Protein AF-A0A917AQP2-F1 (afdb_monomer)

Radius of gyration: 22.18 Å; Cα contacts (8 Å, |Δi|>4): 264; chains: 1; bounding box: 50×48×52 Å

Secondary structure (DSSP, 8-state):
---SGGGGGGTTS------S----HHHHHHHHTT-SEEEE-TTSS-B-HHHHTT-TT--EEEEES--TTB-HHHHHHTT-EEEEE--SS---HHHHHHHHHHHHHHHTTHHHHHHHHHTT----------TTPEEEEES--HHHHHHHHHHHHTT-EEEEE-TTSTT-PEE--S----------------------

pLDDT: mean 83.15, std 21.06, range [24.91, 98.25]

Structure (mmCIF, N/CA/C/O backbone):
data_AF-A0A917AQP2-F1
#
_entry.id   AF-A0A917AQP2-F1
#
loop_
_atom_site.group_PDB
_atom_site.id
_atom_site.type_symbol
_atom_site.label_atom_id
_atom_site.label_alt_id
_atom_site.label_comp_id
_atom_site.label_asym_id
_atom_site.label_entity_id
_atom_site.label_seq_id
_atom_site.pdbx_PDB_ins_code
_atom_site.Cartn_x
_atom_site.Cartn_y
_atom_site.Cartn_z
_atom_site.occupancy
_atom_site.B_iso_or_equiv
_atom_site.auth_seq_id
_atom_site.auth_comp_id
_atom_site.auth_asym_id
_atom_site.auth_atom_id
_atom_site.pdbx_PDB_model_num
ATOM 1 N N . MET A 1 1 ? -6.366 21.708 2.983 1.00 51.50 1 MET A N 1
ATOM 2 C CA . MET A 1 1 ? -6.525 20.575 2.044 1.00 51.50 1 MET A CA 1
ATOM 3 C C . MET A 1 1 ? -7.909 19.969 2.254 1.00 51.50 1 MET A C 1
ATOM 5 O O . MET A 1 1 ? -8.100 19.248 3.215 1.00 51.50 1 MET A O 1
ATOM 9 N N . GLY A 1 2 ? -8.870 20.313 1.393 1.00 53.53 2 GLY A N 1
ATOM 10 C CA . GLY A 1 2 ? -10.245 19.778 1.375 1.00 53.53 2 GLY A CA 1
ATOM 11 C C . GLY A 1 2 ? -10.716 19.499 -0.059 1.00 53.53 2 GLY A C 1
ATOM 12 O O . GLY A 1 2 ? -11.893 19.606 -0.370 1.00 53.53 2 GLY A O 1
ATOM 13 N N . GLY A 1 3 ? -9.772 19.230 -0.968 1.00 69.56 3 GLY A N 1
ATOM 14 C CA . GLY A 1 3 ? -10.020 19.242 -2.413 1.00 69.56 3 GLY A CA 1
ATOM 15 C C . GLY A 1 3 ? -10.625 17.960 -2.988 1.00 69.56 3 GLY A C 1
ATOM 16 O O . GLY A 1 3 ? -10.987 17.942 -4.159 1.00 69.56 3 GLY A O 1
ATOM 17 N N . LEU A 1 4 ? -10.727 16.880 -2.205 1.00 79.00 4 LEU A N 1
ATOM 18 C CA . LEU A 1 4 ? -11.314 15.628 -2.682 1.00 79.00 4 LEU A CA 1
ATOM 19 C C . LEU A 1 4 ? -12.826 15.623 -2.420 1.00 79.00 4 LEU A C 1
ATOM 21 O O . LEU A 1 4 ? -13.222 15.748 -1.260 1.00 79.00 4 LEU A O 1
ATOM 25 N N . PRO A 1 5 ? -13.678 15.370 -3.434 1.00 87.94 5 PRO A N 1
ATOM 26 C CA . PRO A 1 5 ? -15.132 15.308 -3.252 1.00 87.94 5 PRO A CA 1
ATOM 27 C C . PRO A 1 5 ? -15.582 14.317 -2.170 1.00 87.94 5 PRO A C 1
ATOM 29 O O . PRO A 1 5 ? -16.604 14.513 -1.522 1.00 87.94 5 PRO A O 1
ATOM 32 N N . SER A 1 6 ? -14.807 13.254 -1.926 1.00 84.81 6 SER A N 1
ATOM 33 C CA . SER A 1 6 ? -15.102 12.272 -0.880 1.00 84.81 6 SER A CA 1
ATOM 34 C C . SER A 1 6 ? -14.952 12.814 0.541 1.00 84.81 6 SER A C 1
ATOM 36 O O . SER A 1 6 ? -15.564 12.252 1.445 1.00 84.81 6 SER A O 1
ATOM 38 N N . PHE A 1 7 ? -14.160 13.870 0.753 1.00 89.44 7 PHE A N 1
ATOM 39 C CA . PHE A 1 7 ? -13.967 14.468 2.077 1.00 89.44 7 PHE A CA 1
ATOM 40 C C . PHE A 1 7 ? -15.246 15.149 2.579 1.00 89.44 7 PHE A C 1
ATOM 42 O O . PHE A 1 7 ? -15.510 15.139 3.774 1.00 89.44 7 PHE A O 1
ATOM 49 N N . ALA A 1 8 ? -16.113 15.608 1.667 1.00 90.69 8 ALA A N 1
ATOM 50 C CA . ALA A 1 8 ? -17.432 16.142 2.011 1.00 90.69 8 ALA A CA 1
ATOM 51 C C . ALA A 1 8 ? -18.327 15.126 2.750 1.00 90.69 8 ALA A C 1
ATOM 53 O O . ALA A 1 8 ? -19.268 15.513 3.436 1.00 90.69 8 ALA A O 1
ATOM 54 N N . ARG A 1 9 ? -18.027 13.818 2.661 1.00 89.94 9 ARG A N 1
ATOM 55 C CA . ARG A 1 9 ? -18.720 12.774 3.438 1.00 89.94 9 ARG A CA 1
ATOM 56 C C . ARG A 1 9 ? -18.402 12.823 4.936 1.00 89.94 9 ARG A C 1
ATOM 58 O O . ARG A 1 9 ? -19.033 12.090 5.686 1.00 89.94 9 ARG A O 1
ATOM 65 N N . LEU A 1 10 ? -17.420 13.627 5.341 1.00 91.19 10 LEU A N 1
ATOM 66 C CA . LEU A 1 10 ? -17.013 13.831 6.731 1.00 91.19 10 LEU A CA 1
ATOM 67 C C . LEU A 1 10 ? -17.497 15.179 7.286 1.00 91.19 10 LEU A C 1
ATOM 69 O O . LEU A 1 10 ? -17.124 15.552 8.394 1.00 91.19 10 LEU A O 1
ATOM 73 N N . ASN A 1 11 ? -18.288 15.936 6.517 1.00 91.06 11 ASN A N 1
ATOM 74 C CA . ASN A 1 11 ? -18.832 17.209 6.974 1.00 91.06 11 ASN A CA 1
ATOM 75 C C . ASN A 1 11 ? -19.642 17.007 8.264 1.00 91.06 11 ASN A C 1
ATOM 77 O O . ASN A 1 11 ? -20.489 16.118 8.331 1.00 91.06 11 ASN A O 1
ATOM 81 N N . GLY A 1 12 ? -19.401 17.860 9.261 1.00 92.81 12 GLY A N 1
ATOM 82 C CA . GLY A 1 12 ? -20.005 17.735 10.591 1.00 92.81 12 GLY A CA 1
ATOM 83 C C . GLY A 1 12 ? -19.196 16.886 11.577 1.00 92.81 12 GLY A C 1
ATOM 84 O O . GLY A 1 12 ? -19.679 16.630 12.678 1.00 92.81 12 GLY A O 1
ATOM 85 N N . HIS A 1 13 ? -17.985 16.460 11.211 1.00 93.44 13 HIS A N 1
ATOM 86 C CA . HIS A 1 13 ? -17.029 15.815 12.115 1.00 93.44 13 HIS A CA 1
ATOM 87 C C . HIS A 1 13 ? -15.784 16.674 12.279 1.00 93.44 13 HIS A C 1
ATOM 89 O O . HIS A 1 13 ? -15.393 17.387 11.352 1.00 93.44 13 HIS A O 1
ATOM 95 N N . ASP A 1 14 ? -15.161 16.582 13.452 1.00 94.44 14 ASP A N 1
ATOM 96 C CA . ASP A 1 14 ? -13.824 17.120 13.657 1.00 94.44 14 ASP A CA 1
ATOM 97 C C . ASP A 1 14 ? -12.803 16.142 13.063 1.00 94.44 14 ASP A C 1
ATOM 99 O O . ASP A 1 14 ? -12.764 14.960 13.416 1.00 94.44 14 ASP A O 1
ATOM 103 N N . VAL A 1 15 ? -12.044 16.608 12.071 1.00 93.75 15 VAL A N 1
ATOM 104 C CA . VAL A 1 15 ? -11.154 15.757 11.280 1.00 93.75 15 VAL A CA 1
ATOM 105 C C . VAL A 1 15 ? -9.753 16.335 11.290 1.00 93.75 15 VAL A C 1
ATOM 107 O O . VAL A 1 15 ? -9.452 17.299 10.583 1.00 93.75 15 VAL A O 1
ATOM 110 N N . THR A 1 16 ? -8.872 15.650 12.012 1.00 93.12 16 THR A N 1
ATOM 111 C CA . THR A 1 16 ? -7.446 15.967 12.057 1.00 93.12 16 THR A CA 1
ATOM 112 C C . THR A 1 16 ? -6.659 15.017 11.163 1.00 93.12 16 THR A C 1
ATOM 114 O O . THR A 1 16 ? -6.719 13.796 11.303 1.00 93.12 16 THR A O 1
ATOM 117 N N . VAL A 1 17 ? -5.891 15.598 10.240 1.00 91.44 17 VAL A N 1
ATOM 118 C CA . VAL A 1 17 ? -5.039 14.878 9.291 1.00 91.44 17 VAL A CA 1
ATOM 119 C C . VAL A 1 17 ? -3.576 15.140 9.624 1.00 91.44 17 VAL A C 1
ATOM 121 O O . VAL A 1 17 ? -3.135 16.289 9.612 1.00 91.44 17 VAL A O 1
ATOM 124 N N . TRP A 1 18 ? -2.814 14.073 9.847 1.00 90.88 18 TRP A N 1
ATOM 125 C CA . TRP A 1 18 ? -1.390 14.151 10.152 1.00 90.88 18 TRP A CA 1
ATOM 126 C C . TRP A 1 18 ? -0.552 13.696 8.958 1.00 90.88 18 TRP A C 1
ATOM 128 O O . TRP A 1 18 ? -0.782 12.630 8.389 1.00 90.88 18 TRP A O 1
ATOM 138 N N . ASN A 1 19 ? 0.432 14.518 8.592 1.00 91.19 19 ASN A N 1
ATOM 139 C CA . ASN A 1 19 ? 1.302 14.294 7.432 1.00 91.19 19 ASN A CA 1
ATOM 140 C C . ASN A 1 19 ? 2.717 13.835 7.822 1.00 91.19 19 ASN A C 1
ATOM 142 O O . ASN A 1 19 ? 3.579 13.694 6.959 1.00 91.19 19 ASN A O 1
ATOM 146 N N . ASP A 1 20 ? 2.961 13.628 9.112 1.00 92.12 20 ASP A N 1
ATOM 147 C CA . ASP A 1 20 ? 4.180 13.052 9.664 1.00 92.12 20 ASP A CA 1
ATOM 148 C C . ASP A 1 20 ? 3.973 11.572 10.025 1.00 92.12 20 ASP A C 1
ATOM 150 O O . ASP A 1 20 ? 2.857 11.045 10.006 1.00 92.12 20 ASP A O 1
ATOM 154 N N . HIS A 1 21 ? 5.072 10.882 10.328 1.00 89.12 21 HIS A N 1
ATOM 155 C CA . HIS A 1 21 ? 5.048 9.492 10.765 1.00 89.12 21 HIS A CA 1
ATOM 156 C C . HIS A 1 21 ? 5.623 9.383 12.177 1.00 89.12 21 HIS A C 1
ATOM 158 O O . HIS A 1 21 ? 6.769 9.760 12.412 1.00 89.12 21 HIS A O 1
ATOM 164 N N . LEU A 1 22 ? 4.819 8.848 13.096 1.00 91.25 22 LEU A N 1
ATOM 165 C CA . LEU A 1 22 ? 5.232 8.483 14.445 1.00 91.25 22 LEU A CA 1
ATOM 166 C C . LEU A 1 22 ? 5.155 6.968 14.616 1.00 91.25 22 LEU A C 1
ATOM 168 O O . LEU A 1 22 ? 4.174 6.343 14.213 1.00 91.25 22 LEU A O 1
ATOM 172 N N . THR A 1 23 ? 6.182 6.404 15.243 1.00 89.56 23 THR A N 1
ATOM 173 C CA . THR A 1 23 ? 6.265 4.981 15.596 1.00 89.56 23 THR A CA 1
ATOM 174 C C . THR A 1 23 ? 6.192 4.742 17.101 1.00 89.56 23 THR A C 1
ATOM 176 O O . THR A 1 23 ? 5.829 3.645 17.519 1.00 89.56 23 THR A O 1
ATOM 179 N N . ASP A 1 24 ? 6.522 5.750 17.912 1.00 94.56 24 ASP A N 1
ATOM 180 C CA . ASP A 1 24 ? 6.450 5.658 19.367 1.00 94.56 24 ASP A CA 1
ATOM 181 C C . ASP A 1 24 ? 4.991 5.565 19.824 1.00 94.56 24 ASP A C 1
ATOM 183 O O . ASP A 1 24 ? 4.169 6.431 19.518 1.00 94.56 24 ASP A O 1
ATOM 187 N N . THR A 1 25 ? 4.668 4.491 20.544 1.00 94.56 25 THR A N 1
ATOM 188 C CA . THR A 1 25 ? 3.295 4.204 20.970 1.00 94.56 25 THR A CA 1
ATOM 189 C C . THR A 1 25 ? 2.779 5.234 21.968 1.00 94.56 25 THR A C 1
ATOM 191 O O . THR A 1 25 ? 1.626 5.629 21.861 1.00 94.56 25 THR A O 1
ATOM 194 N N . SER A 1 26 ? 3.611 5.726 22.885 1.00 95.06 26 SER A N 1
ATOM 195 C CA . SER A 1 26 ? 3.187 6.700 23.898 1.00 95.06 26 SER A CA 1
ATOM 196 C C . SER A 1 26 ? 2.822 8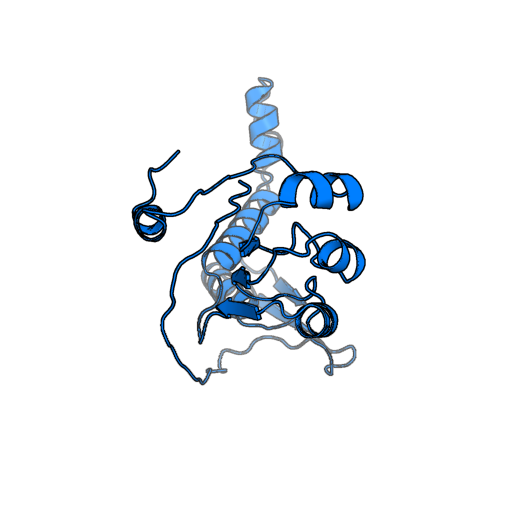.038 23.257 1.00 95.06 26 SER A C 1
ATOM 198 O O . SER A 1 26 ? 1.766 8.597 23.553 1.00 95.06 26 SER A O 1
ATOM 200 N N . LEU A 1 27 ? 3.651 8.517 22.322 1.00 95.56 27 LEU A N 1
ATOM 201 C CA . LEU A 1 27 ? 3.371 9.746 21.570 1.00 95.56 27 LEU A CA 1
ATOM 202 C C . LEU A 1 27 ? 2.151 9.598 20.651 1.00 95.56 27 LEU A C 1
ATOM 204 O O . LEU A 1 27 ? 1.387 10.547 20.475 1.00 95.56 27 LEU A O 1
ATOM 208 N N . LEU A 1 28 ? 1.959 8.416 20.054 1.00 94.75 28 LEU A N 1
ATOM 209 C CA . LEU A 1 28 ? 0.755 8.117 19.276 1.00 94.75 28 LEU A CA 1
ATOM 210 C C . LEU A 1 28 ? -0.496 8.143 20.154 1.00 94.75 28 LEU A C 1
ATOM 212 O O . LEU A 1 28 ? -1.494 8.732 19.748 1.00 94.75 28 LEU A O 1
ATOM 216 N N . THR A 1 29 ? -0.433 7.551 21.345 1.00 95.25 29 THR A N 1
ATOM 217 C CA . THR A 1 29 ? -1.534 7.545 22.309 1.00 95.25 29 THR A CA 1
ATOM 218 C C . THR A 1 29 ? -1.910 8.959 22.738 1.00 95.25 29 THR A C 1
ATOM 220 O O . THR A 1 29 ? -3.080 9.317 22.668 1.00 95.25 29 THR A O 1
ATOM 223 N N . GLU A 1 30 ? -0.932 9.789 23.109 1.00 95.56 30 GLU A N 1
ATOM 224 C CA . GLU A 1 30 ? -1.174 11.192 23.469 1.00 95.56 30 GLU A CA 1
ATOM 225 C C . GLU A 1 30 ? -1.840 11.953 22.317 1.00 95.56 30 GLU A C 1
ATOM 227 O O . GLU A 1 30 ? -2.853 12.627 22.497 1.00 95.56 30 GLU A O 1
ATOM 232 N N . ARG A 1 31 ? -1.313 11.789 21.100 1.00 95.00 31 ARG A N 1
ATOM 233 C CA . ARG A 1 31 ? -1.834 12.451 19.900 1.00 95.00 31 ARG A CA 1
ATOM 234 C C . ARG A 1 31 ? -3.263 12.030 19.552 1.00 95.00 31 ARG A C 1
ATOM 236 O O . ARG A 1 31 ? -3.998 12.811 18.950 1.00 95.00 31 ARG A O 1
ATOM 243 N N . LEU A 1 32 ? -3.624 10.786 19.846 1.00 95.56 32 LEU A N 1
ATOM 244 C CA . LEU A 1 32 ? -4.900 10.183 19.472 1.00 95.56 32 LEU A CA 1
ATOM 245 C C . LEU A 1 32 ? -5.887 10.101 20.646 1.00 95.56 32 LEU A C 1
ATOM 247 O O . LEU A 1 32 ? -6.960 9.535 20.466 1.00 95.56 32 LEU A O 1
ATOM 251 N N . ALA A 1 33 ? -5.565 10.666 21.813 1.00 93.94 33 ALA A N 1
ATOM 252 C CA . ALA A 1 33 ? -6.324 10.480 23.054 1.00 93.94 33 ALA A CA 1
ATOM 253 C C . ALA A 1 33 ? -7.825 10.817 22.930 1.00 93.94 33 ALA A C 1
ATOM 255 O O . ALA A 1 33 ? -8.675 10.107 23.473 1.00 93.94 33 ALA A O 1
ATOM 256 N N . ASP A 1 34 ? -8.156 11.858 22.163 1.00 93.88 34 ASP A N 1
ATOM 257 C CA . ASP A 1 34 ? -9.535 12.319 21.946 1.00 93.88 34 ASP A CA 1
ATOM 258 C C . ASP A 1 34 ? -10.205 11.680 20.713 1.00 93.88 34 ASP A C 1
ATOM 260 O O . ASP A 1 34 ? -11.347 11.997 20.371 1.00 93.88 34 ASP A O 1
ATOM 264 N N . ALA A 1 35 ? -9.510 10.794 19.995 1.00 96.12 35 ALA A N 1
ATOM 265 C CA . ALA A 1 35 ? -10.016 10.226 18.754 1.00 96.12 35 ALA A CA 1
ATOM 266 C C . ALA A 1 35 ? -11.075 9.146 19.016 1.00 96.12 35 ALA A C 1
ATOM 268 O O . ALA A 1 35 ? -10.782 8.072 19.531 1.00 96.12 35 ALA A O 1
ATOM 269 N N . GLU A 1 36 ? -12.301 9.385 18.548 1.00 97.75 36 GLU A N 1
ATOM 270 C CA . GLU A 1 36 ? -13.364 8.369 18.570 1.00 97.75 36 GLU A CA 1
ATOM 271 C C . GLU A 1 36 ? -13.303 7.400 17.382 1.00 97.75 36 GLU A C 1
ATOM 273 O O . GLU A 1 36 ? -13.820 6.282 17.439 1.00 97.75 36 GLU A O 1
ATOM 278 N N . ALA A 1 37 ? -12.673 7.814 16.283 1.00 97.12 37 ALA A N 1
ATOM 279 C CA . ALA A 1 37 ? -12.452 6.968 15.124 1.00 97.12 37 ALA A CA 1
ATOM 280 C C . ALA A 1 37 ? -11.070 7.212 14.518 1.00 97.12 37 ALA A C 1
ATOM 282 O O . ALA A 1 37 ? -10.583 8.341 14.452 1.00 97.12 37 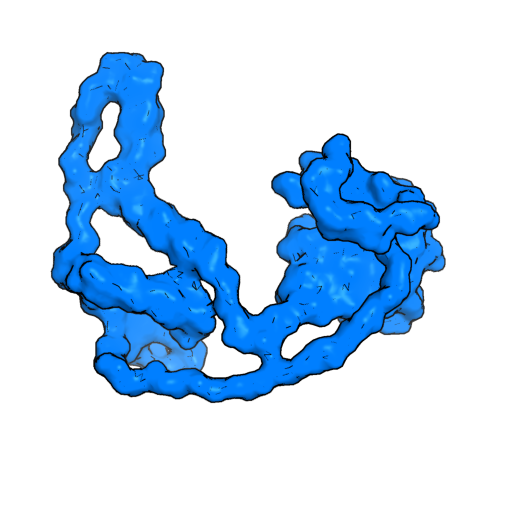ALA A O 1
ATOM 283 N N . LEU A 1 38 ? -10.465 6.137 14.023 1.00 95.38 38 LEU A N 1
ATOM 284 C CA . LEU A 1 38 ? -9.170 6.144 13.362 1.00 95.38 38 LEU A CA 1
ATOM 285 C C . LEU A 1 38 ? -9.316 5.570 11.954 1.00 95.38 38 LEU A C 1
ATOM 287 O O . LEU A 1 38 ? -9.927 4.522 11.748 1.00 95.38 38 LEU A O 1
ATOM 291 N N . VAL A 1 39 ? -8.742 6.234 10.956 1.00 93.88 39 VAL A N 1
ATOM 292 C CA . VAL A 1 39 ? -8.704 5.710 9.583 1.00 93.88 39 VAL A CA 1
ATOM 293 C C . VAL A 1 39 ? -7.279 5.408 9.215 1.00 93.88 39 VAL A C 1
ATOM 295 O O . VAL A 1 39 ? -6.454 6.306 9.139 1.00 93.88 39 VAL A O 1
ATOM 298 N N . LEU A 1 40 ? -7.011 4.144 8.940 1.00 92.31 40 LEU A N 1
ATOM 299 C CA . LEU A 1 40 ? -5.680 3.678 8.608 1.00 92.31 40 LEU A CA 1
ATOM 300 C C . LEU A 1 40 ? -5.494 3.640 7.082 1.00 92.31 40 LEU A C 1
ATOM 302 O O . LEU A 1 40 ? -6.421 3.365 6.308 1.00 92.31 40 LEU A O 1
ATOM 306 N N . PHE A 1 41 ? -4.274 3.953 6.641 1.00 86.25 41 PHE A N 1
ATOM 307 C CA . PHE A 1 41 ? -3.866 3.912 5.237 1.00 86.25 41 PHE A CA 1
ATOM 308 C C . PHE A 1 41 ? -2.682 2.966 5.063 1.00 86.25 41 PHE A C 1
ATOM 310 O O . PHE A 1 41 ? -1.568 3.241 5.508 1.00 86.25 41 PHE A O 1
ATOM 317 N N . GLY A 1 42 ? -2.918 1.860 4.355 1.00 86.19 42 GLY A N 1
ATOM 318 C CA . GLY A 1 42 ? -1.902 0.824 4.191 1.00 86.19 42 GLY A CA 1
ATOM 319 C C . GLY A 1 42 ? -1.578 0.188 5.537 1.00 86.19 42 GLY A C 1
ATOM 320 O O . GLY A 1 42 ? -2.492 -0.133 6.282 1.00 86.19 42 GLY A O 1
ATOM 321 N N . GLU A 1 43 ? -0.297 0.010 5.838 1.00 91.38 43 GLU A N 1
ATOM 322 C CA . GLU A 1 43 ? 0.172 -0.671 7.056 1.00 91.38 43 GLU A CA 1
ATOM 323 C C . GLU A 1 43 ? 1.109 0.228 7.878 1.00 91.38 43 GLU A C 1
ATOM 325 O O . GLU A 1 43 ? 1.981 -0.252 8.592 1.00 91.38 43 GLU A O 1
ATOM 330 N N . ARG A 1 44 ? 0.965 1.554 7.729 1.00 89.56 44 ARG A N 1
ATOM 331 C CA . ARG A 1 44 ? 1.902 2.548 8.280 1.00 89.56 44 ARG A CA 1
ATOM 332 C C . ARG A 1 44 ? 1.881 2.609 9.811 1.00 89.56 44 ARG A C 1
ATOM 334 O O . ARG A 1 44 ? 2.924 2.837 10.404 1.00 89.56 44 ARG A O 1
ATOM 341 N N . THR A 1 45 ? 0.725 2.410 10.440 1.00 92.44 45 THR A N 1
ATOM 342 C CA . THR A 1 45 ? 0.561 2.512 11.898 1.00 92.44 45 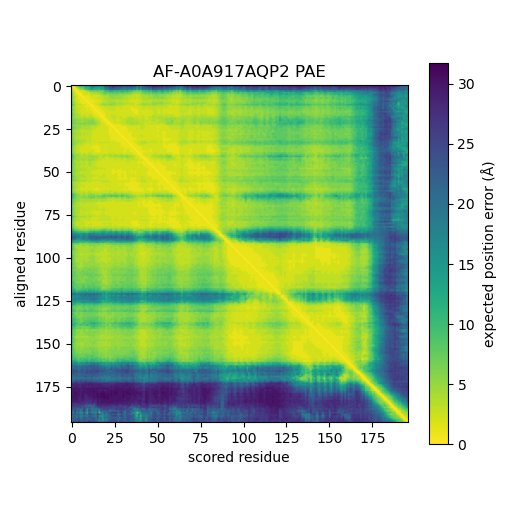THR A CA 1
ATOM 343 C C . THR A 1 45 ? -0.038 1.214 12.427 1.00 92.44 45 THR A C 1
ATOM 345 O O . THR A 1 45 ? -1.214 0.962 12.166 1.00 92.44 45 THR A O 1
ATOM 348 N N . PRO A 1 46 ? 0.741 0.382 13.139 1.00 94.62 46 PRO A N 1
ATOM 349 C CA . PRO A 1 46 ? 0.229 -0.825 13.777 1.00 94.62 46 PRO A CA 1
ATOM 350 C C . PRO A 1 46 ? -0.807 -0.487 14.854 1.00 94.62 46 PRO A C 1
ATOM 352 O O . PRO A 1 46 ? -0.536 0.328 15.733 1.00 94.62 46 PRO A O 1
ATOM 355 N N . ALA A 1 47 ? -1.972 -1.130 14.802 1.00 95.50 47 ALA A N 1
ATOM 356 C CA . ALA A 1 47 ? -2.992 -1.035 15.845 1.00 95.50 47 ALA A CA 1
ATOM 357 C C . ALA A 1 47 ? -2.858 -2.254 16.761 1.00 95.50 47 ALA A C 1
ATOM 359 O O . ALA A 1 47 ? -3.538 -3.262 16.581 1.00 95.50 47 ALA A O 1
ATOM 360 N N . THR A 1 48 ? -1.885 -2.177 17.665 1.00 97.25 48 THR A N 1
ATOM 361 C CA . THR A 1 48 ? -1.553 -3.228 18.634 1.00 97.25 48 THR A CA 1
ATOM 362 C C . THR A 1 48 ? -2.344 -3.055 19.927 1.00 97.25 48 THR A C 1
ATOM 364 O O . THR A 1 48 ? -2.839 -1.963 20.205 1.00 97.25 48 THR A O 1
ATOM 367 N N . GLU A 1 49 ? -2.380 -4.096 20.762 1.00 97.75 49 GLU A N 1
ATOM 368 C CA . GLU A 1 49 ? -2.917 -4.031 22.132 1.00 97.75 49 GLU A CA 1
ATOM 369 C C . GLU A 1 49 ? -2.400 -2.814 22.916 1.00 97.75 49 GLU A C 1
ATOM 371 O O . GLU A 1 49 ? -3.178 -2.072 23.505 1.00 97.75 49 GLU A O 1
ATOM 376 N N . ALA A 1 50 ? -1.089 -2.550 22.862 1.00 96.62 50 ALA A N 1
ATOM 377 C CA . ALA A 1 50 ? -0.478 -1.438 23.589 1.00 96.62 50 ALA A CA 1
ATOM 378 C C . ALA A 1 50 ? -1.002 -0.061 23.143 1.00 96.62 50 ALA A C 1
ATOM 380 O O . ALA A 1 50 ? -1.123 0.841 23.970 1.00 96.62 50 ALA A O 1
ATOM 381 N N . LEU A 1 51 ? -1.309 0.106 21.852 1.00 96.31 51 LEU A N 1
ATOM 382 C CA . LEU A 1 51 ? -1.913 1.340 21.353 1.00 96.31 51 LEU A CA 1
ATOM 383 C C . LEU A 1 51 ? -3.387 1.422 21.760 1.00 96.31 51 LEU A C 1
ATOM 385 O O . LEU A 1 51 ? -3.827 2.457 22.247 1.00 96.31 51 LEU A O 1
ATOM 389 N N . LEU A 1 52 ? -4.140 0.335 21.578 1.00 97.44 52 LEU A N 1
ATOM 390 C CA . LEU A 1 52 ? -5.580 0.292 21.844 1.00 97.44 52 LEU A CA 1
ATOM 391 C C . LEU A 1 52 ? -5.898 0.543 23.323 1.00 97.44 52 LEU A C 1
ATOM 393 O O . LEU A 1 52 ? -6.767 1.356 23.621 1.00 97.44 52 LEU A O 1
ATOM 397 N N . ALA A 1 53 ? -5.116 -0.034 24.239 1.00 96.88 53 ALA A N 1
ATOM 398 C CA . ALA A 1 53 ? -5.249 0.201 25.677 1.00 96.88 53 ALA A CA 1
ATOM 399 C C . ALA A 1 53 ? -5.028 1.670 26.087 1.00 96.88 53 ALA A C 1
ATOM 401 O O . ALA A 1 53 ? -5.513 2.105 27.131 1.00 96.88 53 ALA A O 1
ATOM 402 N N . GLY A 1 54 ? -4.298 2.441 25.276 1.00 95.81 54 GLY A N 1
ATOM 403 C CA . GLY A 1 54 ? -4.076 3.868 25.490 1.00 95.81 54 GLY A CA 1
ATOM 404 C C . GLY A 1 54 ? -5.213 4.767 24.994 1.00 95.81 54 GLY A C 1
ATOM 405 O O . GLY A 1 54 ? -5.211 5.959 25.293 1.00 95.81 54 GLY A O 1
ATOM 406 N N . LEU A 1 55 ? -6.177 4.227 24.243 1.00 97.12 55 LEU A N 1
ATOM 407 C CA . LEU A 1 55 ? -7.183 4.998 23.511 1.00 97.12 55 LEU A CA 1
ATOM 408 C C . LEU A 1 55 ? -8.608 4.675 23.986 1.0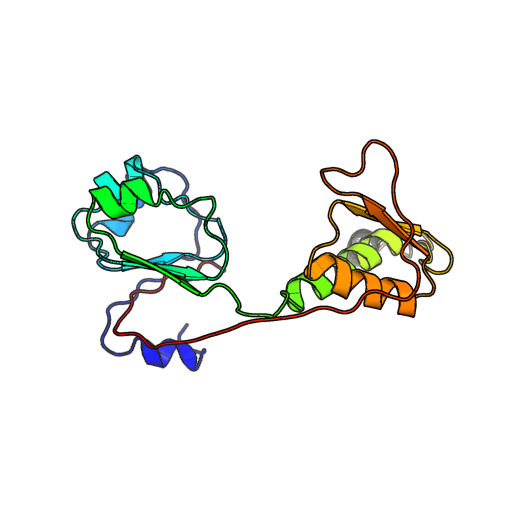0 97.12 55 LEU A C 1
ATOM 410 O O . LEU A 1 55 ? -9.400 4.120 23.225 1.00 97.12 55 LEU A O 1
ATOM 414 N N . PRO A 1 56 ? -8.984 5.064 25.219 1.00 95.62 56 PRO A N 1
ATOM 415 C CA . PRO A 1 56 ? -10.262 4.673 25.824 1.00 95.62 56 PRO A CA 1
ATOM 416 C C . PRO A 1 56 ? -11.495 5.254 25.114 1.00 95.62 56 PRO A C 1
ATOM 418 O O . PRO A 1 56 ? -12.604 4.767 25.309 1.00 95.62 56 PRO A O 1
ATOM 421 N N . ASN A 1 57 ? -11.320 6.305 24.308 1.00 96.44 57 ASN A N 1
ATOM 422 C CA . ASN A 1 57 ? -12.405 6.945 23.563 1.00 96.44 57 ASN A CA 1
ATOM 423 C C . ASN A 1 57 ? -12.615 6.341 22.168 1.00 96.44 57 ASN A C 1
ATOM 425 O O . ASN A 1 57 ? -13.614 6.659 21.516 1.00 96.44 57 ASN A O 1
ATOM 429 N N . LEU A 1 58 ? -11.685 5.505 21.694 1.00 98.19 58 LEU A N 1
ATOM 430 C CA . LEU A 1 58 ? -11.711 4.961 20.344 1.00 98.19 58 LEU A CA 1
ATOM 431 C C . LEU A 1 58 ? -12.838 3.934 20.210 1.00 98.19 58 LEU A C 1
ATOM 433 O O . LEU A 1 58 ? -12.940 3.000 20.990 1.00 98.19 58 LEU A O 1
ATOM 437 N N . LYS A 1 59 ? -13.678 4.094 19.186 1.00 97.94 59 LYS A N 1
ATOM 438 C CA . LYS A 1 59 ? -14.842 3.228 18.920 1.00 97.94 59 LYS A CA 1
ATOM 439 C C . LYS A 1 59 ? -14.751 2.521 17.573 1.00 97.94 59 LYS A C 1
ATOM 441 O O . LYS A 1 59 ? -15.425 1.520 17.343 1.00 97.94 59 LYS A O 1
ATOM 446 N N . LEU A 1 60 ? -13.967 3.063 16.641 1.00 97.50 60 LEU A N 1
ATOM 447 C CA . LEU A 1 60 ? -13.944 2.613 15.252 1.00 97.50 60 LEU A CA 1
ATOM 448 C C . LEU A 1 60 ? -12.550 2.730 14.641 1.00 97.50 60 LEU A C 1
ATOM 450 O O . LEU A 1 60 ? -11.964 3.808 14.610 1.00 97.50 60 LEU A O 1
ATOM 454 N N . ILE A 1 61 ? -12.084 1.653 14.014 1.00 97.12 61 ILE A N 1
ATOM 455 C CA . ILE A 1 61 ? -10.968 1.680 13.068 1.00 97.12 61 ILE A CA 1
ATOM 456 C C . ILE A 1 61 ? -11.510 1.393 11.669 1.00 97.12 61 ILE A C 1
ATOM 458 O O . ILE A 1 61 ? -12.085 0.341 11.404 1.00 97.12 61 ILE A O 1
ATOM 462 N N . SER A 1 62 ? -11.313 2.317 10.732 1.00 95.12 62 SER A N 1
ATOM 463 C CA . SER A 1 62 ? -11.660 2.135 9.321 1.00 95.12 62 SER A CA 1
ATOM 464 C C . SER A 1 62 ? -10.400 1.911 8.498 1.00 95.12 62 SER A C 1
ATOM 466 O O . SER A 1 62 ? -9.676 2.856 8.190 1.00 95.12 62 SER A O 1
ATOM 468 N N . GLN A 1 63 ? -10.196 0.680 8.046 1.00 92.12 63 GLN A N 1
ATOM 469 C CA . GLN A 1 63 ? -9.071 0.307 7.201 1.00 92.12 63 GLN A CA 1
ATOM 470 C C . GLN A 1 63 ? -9.457 0.218 5.722 1.00 92.12 63 GLN A C 1
ATOM 472 O O . GLN A 1 63 ? -10.526 -0.272 5.331 1.00 92.12 63 GLN A O 1
ATOM 477 N N . ARG A 1 64 ? -8.528 0.629 4.855 1.00 84.56 64 ARG A N 1
ATOM 478 C CA . ARG A 1 64 ? -8.593 0.323 3.423 1.00 84.56 64 ARG A CA 1
ATOM 479 C C . ARG A 1 64 ? -7.728 -0.900 3.109 1.00 84.56 64 ARG A C 1
ATOM 481 O O . ARG A 1 64 ? -6.511 -0.830 3.214 1.00 84.56 64 ARG A O 1
ATOM 488 N N . SER A 1 65 ? -8.335 -1.963 2.574 1.00 83.38 65 SER A N 1
ATOM 489 C CA . SER A 1 65 ? -7.669 -3.225 2.189 1.00 83.38 65 SER A CA 1
ATOM 490 C C . SER A 1 65 ? -7.226 -4.117 3.368 1.00 83.38 65 SER A C 1
ATOM 492 O O . SER A 1 65 ? -7.904 -4.151 4.388 1.00 83.38 65 SER A O 1
ATOM 494 N N . GLY A 1 66 ? -6.174 -4.923 3.197 1.00 86.12 66 GLY A N 1
ATOM 495 C CA . GLY A 1 66 ? -5.695 -5.858 4.220 1.00 86.12 66 GLY A CA 1
ATOM 496 C C . GLY A 1 66 ? -5.224 -5.154 5.496 1.00 86.12 66 GLY A C 1
ATOM 497 O O . GLY A 1 66 ? -4.869 -3.976 5.469 1.00 86.12 66 GLY A O 1
ATOM 498 N N . TYR A 1 67 ? -5.250 -5.884 6.608 1.00 92.88 67 TYR A N 1
ATOM 499 C CA . TYR A 1 67 ? -4.946 -5.381 7.951 1.00 92.88 67 TYR A CA 1
ATOM 500 C C . TYR A 1 67 ? -4.054 -6.338 8.766 1.00 92.88 67 TYR A C 1
ATOM 502 O O . TYR A 1 67 ? -4.371 -6.628 9.912 1.00 92.88 67 TYR A O 1
ATOM 510 N N . PRO A 1 68 ? -2.926 -6.847 8.233 1.00 93.81 68 PRO A N 1
ATOM 511 C CA . PRO A 1 68 ? -2.054 -7.737 9.013 1.00 93.81 68 PRO A CA 1
ATOM 512 C C . PRO A 1 68 ? -1.397 -7.047 10.225 1.00 93.81 68 PRO A C 1
ATOM 514 O O . PRO A 1 68 ? -0.865 -7.721 11.094 1.00 93.81 68 PRO A O 1
ATOM 517 N N . HIS A 1 69 ? -1.424 -5.712 10.271 1.00 94.19 69 HIS A N 1
ATOM 518 C CA . HIS A 1 69 ? -0.864 -4.869 11.330 1.00 94.19 69 HIS A CA 1
ATOM 519 C C . HIS A 1 69 ? -1.897 -4.454 12.393 1.00 94.19 69 HIS A C 1
ATOM 521 O O . HIS A 1 69 ? -1.570 -3.650 13.266 1.00 94.19 69 HIS A O 1
ATOM 527 N N . VAL A 1 70 ? -3.145 -4.924 12.287 1.00 96.44 70 VAL A N 1
ATOM 528 C CA . VAL A 1 70 ? -4.213 -4.632 13.250 1.00 96.44 70 VAL A CA 1
ATOM 529 C C . VAL A 1 70 ? -4.491 -5.888 14.059 1.00 96.44 70 VAL A C 1
ATOM 531 O O . VAL A 1 70 ? -4.821 -6.929 13.488 1.00 96.44 70 VAL A O 1
ATOM 534 N N . ASP A 1 71 ? -4.377 -5.776 15.377 1.00 97.19 71 ASP A N 1
ATOM 535 C CA . ASP A 1 71 ? -4.749 -6.831 16.310 1.00 97.19 71 ASP A CA 1
ATOM 536 C C . ASP A 1 71 ? -6.276 -6.838 16.487 1.00 97.19 71 ASP A C 1
ATOM 538 O O . ASP A 1 71 ? -6.861 -5.973 17.139 1.00 97.19 71 ASP A O 1
ATOM 542 N N . VAL A 1 72 ? -6.939 -7.785 15.821 1.00 97.06 72 VAL A N 1
ATOM 543 C CA . VAL A 1 72 ? -8.407 -7.886 15.799 1.00 97.06 72 VAL A CA 1
ATOM 544 C C . VAL A 1 72 ? -8.962 -8.326 17.154 1.00 97.06 72 VAL A C 1
ATOM 546 O O . VAL A 1 72 ? -10.051 -7.891 17.540 1.00 97.06 72 VAL A O 1
ATOM 549 N N . ASP A 1 73 ? -8.219 -9.161 17.878 1.00 98.00 73 ASP A N 1
ATOM 550 C CA . ASP A 1 73 ? -8.641 -9.659 19.185 1.00 98.00 73 ASP A CA 1
ATOM 551 C C . ASP A 1 73 ? -8.543 -8.533 20.216 1.00 98.00 73 ASP A C 1
ATOM 553 O O . ASP A 1 73 ? -9.498 -8.307 20.959 1.00 98.00 73 ASP A O 1
ATOM 557 N N . ALA A 1 74 ? -7.467 -7.740 20.174 1.00 97.88 74 ALA A N 1
ATOM 558 C CA . ALA A 1 74 ? -7.351 -6.516 20.963 1.00 97.88 74 ALA A CA 1
ATOM 559 C C . ALA A 1 74 ? -8.455 -5.501 20.625 1.00 97.88 74 ALA A C 1
ATOM 561 O O . ALA A 1 74 ? -9.090 -4.960 21.526 1.00 97.88 74 ALA A O 1
ATOM 562 N N . CYS A 1 75 ? -8.762 -5.282 19.337 1.00 98.00 75 CYS A N 1
ATOM 563 C CA . CYS A 1 75 ? -9.885 -4.413 18.957 1.00 98.00 75 CYS A CA 1
ATOM 564 C C . CYS A 1 75 ? -11.191 -4.881 19.614 1.00 98.00 75 CYS A C 1
ATOM 566 O O . CYS A 1 75 ? -11.937 -4.069 20.150 1.00 98.00 75 CYS A O 1
ATOM 568 N N . THR A 1 76 ? -11.441 -6.193 19.617 1.00 97.88 76 THR A N 1
ATOM 569 C CA . THR A 1 76 ? -12.628 -6.782 20.253 1.00 97.88 76 THR A CA 1
ATOM 570 C C . THR A 1 76 ? -12.597 -6.614 21.774 1.00 97.88 76 THR A C 1
ATOM 572 O O . THR A 1 76 ? -13.624 -6.301 22.366 1.00 97.88 76 THR A O 1
ATOM 575 N N . GLY A 1 77 ? -11.434 -6.788 22.408 1.00 97.94 77 GLY A N 1
ATOM 576 C CA . GLY A 1 77 ? -11.260 -6.630 23.855 1.00 97.94 77 GLY A CA 1
ATOM 577 C C . GLY A 1 77 ? -11.467 -5.200 24.362 1.00 97.94 77 GLY A C 1
ATOM 578 O O . GLY A 1 77 ? -11.886 -5.024 25.502 1.00 97.94 77 GLY A O 1
ATOM 579 N N . HIS A 1 78 ? -11.223 -4.200 23.511 1.00 97.88 78 HIS A N 1
ATOM 580 C CA . HIS A 1 78 ? -11.401 -2.772 23.814 1.00 97.88 78 HIS A CA 1
ATOM 581 C C . HIS A 1 78 ? -12.691 -2.174 23.219 1.00 97.88 78 HIS A C 1
ATOM 583 O O . HIS A 1 78 ? -12.812 -0.957 23.127 1.00 97.88 78 HIS A O 1
ATOM 589 N N . ASP A 1 79 ? -13.650 -3.004 22.784 1.00 97.50 79 ASP A N 1
ATOM 590 C CA . ASP A 1 79 ? -14.920 -2.576 22.163 1.00 97.50 79 ASP A CA 1
ATOM 591 C C . ASP A 1 79 ? -14.753 -1.662 20.922 1.00 97.50 79 ASP A C 1
ATOM 593 O O . ASP A 1 79 ? -15.613 -0.840 20.584 1.00 97.50 79 ASP A O 1
ATOM 597 N N . VAL A 1 80 ? -13.655 -1.840 20.181 1.00 98.25 80 VAL A N 1
ATOM 598 C CA . VAL A 1 80 ? -13.331 -1.086 18.965 1.00 98.25 80 VAL A CA 1
ATOM 599 C C . VAL A 1 80 ? -13.781 -1.851 17.722 1.00 98.25 80 VAL A C 1
ATOM 601 O O . VAL A 1 80 ? -13.260 -2.915 17.380 1.00 98.25 80 VAL A O 1
ATOM 604 N N . LEU A 1 81 ? -14.709 -1.276 16.955 1.00 97.88 81 LEU A N 1
ATOM 605 C CA . LEU A 1 81 ? -15.158 -1.865 15.695 1.00 97.88 81 LEU A CA 1
ATOM 606 C C . LEU A 1 81 ? -14.084 -1.719 14.606 1.00 97.88 81 LEU A C 1
ATOM 608 O O . LEU A 1 81 ? -13.768 -0.608 14.183 1.00 97.88 81 LEU A O 1
ATOM 612 N N . LEU A 1 82 ? -13.589 -2.829 14.053 1.00 96.50 82 LEU A N 1
ATOM 613 C CA . LEU A 1 82 ? -12.744 -2.813 12.855 1.00 96.50 82 LEU A CA 1
ATOM 614 C C . LEU A 1 82 ? -13.588 -2.948 11.579 1.00 96.50 82 LEU A C 1
ATOM 616 O O . LEU A 1 82 ? -14.130 -4.007 11.265 1.00 96.50 82 LEU A O 1
ATOM 620 N N . CYS A 1 83 ? -13.641 -1.885 10.781 1.00 94.31 83 CYS A N 1
ATOM 621 C CA . CYS A 1 83 ? -14.262 -1.870 9.460 1.00 94.31 83 CYS A CA 1
ATOM 622 C C . CYS A 1 83 ? -13.195 -1.879 8.362 1.00 94.31 83 CYS A C 1
ATOM 624 O O . CYS A 1 83 ? -12.570 -0.852 8.098 1.00 94.31 83 CYS A O 1
ATOM 626 N N . SER A 1 84 ? -13.040 -2.992 7.643 1.00 90.50 84 SER A N 1
ATOM 627 C CA . SER A 1 84 ? -12.180 -3.038 6.456 1.00 90.50 84 SER A CA 1
ATOM 628 C C . SER A 1 84 ? -12.979 -3.136 5.158 1.00 90.50 84 SER A C 1
ATOM 630 O O . SER A 1 84 ? -13.786 -4.045 4.962 1.00 90.50 84 SER A O 1
ATOM 632 N N . ASN A 1 85 ? -12.704 -2.229 4.215 1.00 82.94 85 ASN A N 1
ATOM 633 C CA . ASN A 1 85 ? -13.159 -2.385 2.834 1.00 82.94 85 ASN A CA 1
ATOM 634 C C . ASN A 1 85 ? -12.116 -3.167 2.020 1.00 82.94 85 ASN A C 1
ATOM 636 O O . ASN A 1 85 ? -11.216 -2.593 1.386 1.00 82.94 85 ASN A O 1
ATOM 640 N N . MET A 1 86 ? -12.246 -4.491 2.032 1.00 73.00 86 MET A N 1
ATOM 641 C CA . MET A 1 86 ? -11.489 -5.374 1.151 1.00 73.00 86 MET A CA 1
ATOM 642 C C . MET A 1 86 ? -12.084 -5.296 -0.260 1.00 73.00 86 MET A C 1
ATOM 644 O O . MET A 1 86 ? -13.277 -5.507 -0.450 1.00 73.00 86 MET A O 1
ATOM 648 N N . HIS A 1 87 ? -11.266 -4.988 -1.274 1.00 65.25 87 HIS A N 1
ATOM 649 C CA . HIS A 1 87 ? -11.752 -4.862 -2.653 1.00 65.25 87 HIS A CA 1
ATOM 650 C C . HIS A 1 87 ? -12.355 -6.196 -3.121 1.00 65.25 87 HIS A C 1
ATOM 652 O O . HIS A 1 87 ? -11.630 -7.138 -3.453 1.00 65.25 87 HIS A O 1
ATOM 658 N N . ALA A 1 88 ? -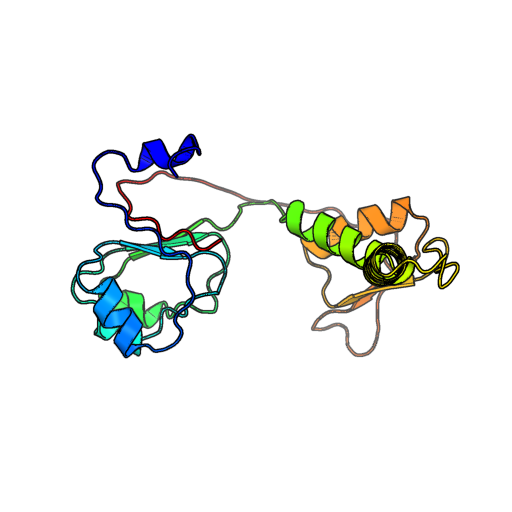13.686 -6.266 -3.173 1.00 56.91 88 ALA A N 1
ATOM 659 C CA . ALA A 1 88 ? -14.423 -7.427 -3.648 1.00 56.91 88 ALA A CA 1
ATOM 660 C C . ALA A 1 88 ? -14.269 -7.555 -5.174 1.00 56.91 88 ALA A C 1
ATOM 662 O O . ALA A 1 88 ? -15.099 -7.083 -5.944 1.00 56.91 88 ALA A O 1
ATOM 663 N N . GLY A 1 89 ? -13.174 -8.174 -5.620 1.00 58.34 89 GLY A N 1
ATOM 664 C CA . GLY A 1 89 ? -13.016 -8.668 -6.994 1.00 58.34 89 GLY A CA 1
ATOM 665 C C . GLY A 1 89 ? -11.946 -7.993 -7.859 1.00 58.34 89 GLY A C 1
ATOM 666 O O . GLY A 1 89 ? -11.575 -8.568 -8.879 1.00 58.34 89 GLY A O 1
ATOM 667 N N . GLY A 1 90 ? -11.396 -6.842 -7.458 1.00 64.38 90 GLY A N 1
ATOM 668 C CA . GLY A 1 90 ? -10.345 -6.131 -8.205 1.00 64.38 90 GLY A CA 1
ATOM 669 C C . GLY A 1 90 ? -8.921 -6.403 -7.702 1.00 64.38 90 GLY A C 1
ATOM 670 O O . GLY A 1 90 ? -8.715 -6.791 -6.552 1.00 64.38 90 GLY A O 1
ATOM 671 N N . HIS A 1 91 ? -7.918 -6.184 -8.555 1.00 69.44 91 HIS A N 1
ATOM 672 C CA . HIS A 1 91 ? -6.540 -5.938 -8.112 1.00 69.44 91 HIS A CA 1
ATOM 673 C C . HIS A 1 91 ? -6.277 -4.434 -8.078 1.00 69.44 91 HIS A C 1
ATOM 675 O O . HIS A 1 91 ? -6.968 -3.667 -8.746 1.00 69.44 91 HIS A O 1
ATOM 681 N N . SER A 1 92 ? -5.264 -4.008 -7.324 1.00 82.94 92 SER A N 1
ATOM 682 C CA . SER A 1 92 ? -4.777 -2.634 -7.430 1.00 82.94 92 SER A CA 1
ATOM 683 C C . SER A 1 92 ? -4.093 -2.458 -8.787 1.00 82.94 92 SER A C 1
ATOM 685 O O . SER A 1 92 ? -2.955 -2.895 -8.968 1.00 82.94 92 SER A O 1
ATOM 687 N N . VAL A 1 93 ? -4.807 -1.861 -9.748 1.00 88.62 93 VAL A N 1
ATOM 688 C CA . VAL A 1 93 ? -4.258 -1.489 -11.065 1.00 88.62 93 VAL A CA 1
ATOM 689 C C . VAL A 1 93 ? -3.055 -0.571 -10.872 1.00 88.62 93 VAL A C 1
ATOM 691 O O . VAL A 1 93 ? -1.997 -0.842 -11.424 1.00 88.62 93 VAL A O 1
ATOM 694 N N . ALA A 1 94 ? -3.168 0.405 -9.966 1.00 90.00 94 ALA A N 1
ATOM 695 C CA . ALA A 1 94 ? -2.072 1.296 -9.599 1.00 90.00 94 ALA A CA 1
ATOM 696 C C . ALA A 1 94 ? -0.819 0.534 -9.129 1.00 90.00 94 ALA A C 1
ATOM 698 O O . ALA A 1 94 ? 0.287 0.863 -9.541 1.00 90.00 94 ALA A O 1
ATOM 699 N N . ALA A 1 95 ? -0.963 -0.522 -8.315 1.00 91.25 95 ALA A N 1
ATOM 700 C CA . ALA A 1 95 ? 0.186 -1.326 -7.885 1.00 91.25 95 ALA A CA 1
ATOM 701 C C . ALA A 1 95 ? 0.804 -2.133 -9.039 1.00 91.25 95 ALA A C 1
ATOM 703 O O . ALA A 1 95 ? 2.026 -2.265 -9.116 1.00 91.25 95 ALA A O 1
ATOM 704 N N . ALA A 1 96 ? -0.024 -2.667 -9.942 1.00 93.69 96 ALA A N 1
ATOM 705 C CA . ALA A 1 96 ? 0.459 -3.369 -11.128 1.00 93.69 96 ALA A CA 1
ATOM 706 C C . ALA A 1 96 ? 1.212 -2.418 -12.074 1.00 93.69 96 ALA A C 1
ATOM 708 O O . ALA A 1 96 ? 2.314 -2.741 -12.515 1.00 93.69 96 ALA A O 1
ATOM 709 N N . GLU A 1 97 ? 0.650 -1.242 -12.357 1.00 95.44 97 GLU A N 1
ATOM 710 C CA . GLU A 1 97 ? 1.285 -0.208 -13.184 1.00 95.44 97 GLU A CA 1
ATOM 711 C C . GLU A 1 97 ? 2.568 0.317 -12.542 1.00 95.44 97 GLU A C 1
ATOM 713 O O . GLU A 1 97 ? 3.587 0.408 -13.220 1.00 95.44 97 GLU A O 1
ATOM 718 N N . MET A 1 98 ? 2.567 0.565 -11.228 1.00 97.44 98 MET A N 1
ATOM 719 C CA . MET A 1 98 ? 3.769 0.969 -10.494 1.00 97.44 98 MET A CA 1
ATOM 720 C C . MET A 1 98 ? 4.865 -0.099 -10.579 1.00 97.44 98 MET A C 1
ATOM 7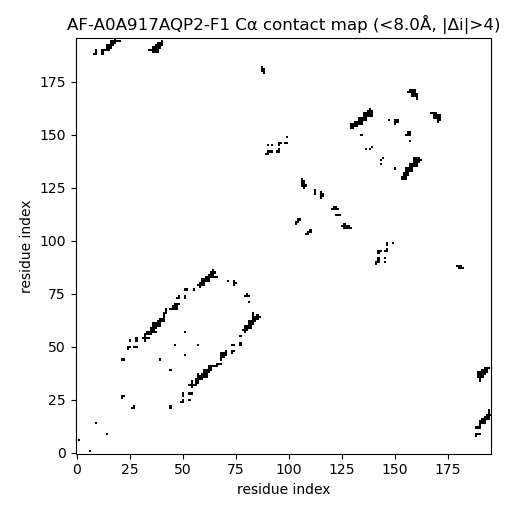22 O O . MET A 1 98 ? 6.023 0.221 -10.827 1.00 97.44 98 MET A O 1
ATOM 726 N N . THR A 1 99 ? 4.506 -1.381 -10.450 1.00 96.69 99 THR A N 1
ATOM 727 C CA . THR A 1 99 ? 5.458 -2.494 -10.623 1.00 96.69 99 THR A CA 1
ATOM 728 C C . THR A 1 99 ? 6.088 -2.463 -12.017 1.00 96.69 99 THR A C 1
ATOM 730 O O . THR A 1 99 ? 7.298 -2.635 -12.160 1.00 96.69 99 THR A O 1
ATOM 733 N N . TRP A 1 100 ? 5.280 -2.216 -13.051 1.00 97.06 100 TRP A N 1
ATOM 734 C CA . TRP A 1 100 ? 5.760 -2.135 -14.430 1.00 97.06 100 TRP A CA 1
ATOM 735 C C . TRP A 1 100 ? 6.639 -0.906 -14.679 1.00 97.06 100 TRP A C 1
ATOM 737 O O . TRP A 1 100 ? 7.689 -1.011 -15.315 1.00 97.06 100 TRP A O 1
ATOM 747 N N . ALA A 1 101 ? 6.243 0.247 -14.138 1.00 97.75 101 ALA A N 1
ATOM 748 C CA . ALA A 1 101 ? 7.009 1.483 -14.210 1.00 97.75 101 ALA A CA 1
ATOM 749 C C . ALA A 1 101 ? 8.387 1.318 -13.558 1.00 97.75 101 ALA A C 1
ATOM 751 O O . ALA A 1 101 ? 9.393 1.682 -14.165 1.00 97.75 101 ALA A O 1
ATOM 752 N N . LEU A 1 102 ? 8.452 0.699 -12.374 1.00 97.88 102 LEU A N 1
ATOM 753 C CA . LEU A 1 102 ? 9.711 0.400 -11.689 1.00 97.88 102 LEU A CA 1
ATOM 754 C C . LEU A 1 102 ? 10.580 -0.576 -12.489 1.00 97.88 102 LEU A C 1
ATOM 756 O O . LEU A 1 102 ? 11.773 -0.332 -12.653 1.00 97.88 102 LEU A O 1
ATOM 760 N N . LEU A 1 103 ? 9.992 -1.637 -13.053 1.00 96.88 103 LEU A N 1
ATOM 761 C CA . LEU A 1 103 ? 10.720 -2.577 -13.910 1.00 96.88 103 LEU A CA 1
ATOM 762 C C . LEU A 1 103 ? 11.374 -1.860 -15.103 1.00 96.88 103 LEU A C 1
ATOM 764 O O . LEU A 1 103 ? 12.564 -2.053 -15.365 1.00 96.88 103 LEU A O 1
ATOM 768 N N . LEU A 1 104 ? 10.616 -1.015 -15.806 1.00 96.25 104 LEU A N 1
ATOM 769 C CA . LEU A 1 104 ? 11.126 -0.215 -16.922 1.00 96.25 104 LEU A CA 1
ATOM 770 C C . LEU A 1 104 ? 12.188 0.788 -16.463 1.00 96.25 104 LEU A C 1
ATOM 772 O O . LEU A 1 104 ? 13.218 0.921 -17.126 1.00 96.25 104 LEU A O 1
ATOM 776 N N . ALA A 1 105 ? 11.967 1.452 -15.327 1.00 96.62 105 ALA A N 1
ATOM 777 C CA . ALA A 1 105 ? 12.914 2.399 -14.752 1.00 96.62 105 ALA A CA 1
ATOM 778 C C . ALA A 1 105 ? 14.259 1.738 -14.437 1.00 96.62 105 ALA A C 1
ATOM 780 O O . ALA A 1 105 ? 15.296 2.311 -14.764 1.00 96.62 105 ALA A O 1
ATOM 781 N N . CYS A 1 106 ? 14.254 0.522 -13.887 1.00 95.38 106 CYS A N 1
ATOM 782 C CA . CYS A 1 106 ? 15.470 -0.246 -13.631 1.00 95.38 106 CYS A CA 1
ATOM 783 C C . CYS A 1 106 ? 16.159 -0.665 -14.933 1.00 95.38 106 CYS A C 1
ATOM 785 O O . CYS A 1 106 ? 17.342 -0.397 -15.128 1.00 95.38 106 CYS A O 1
ATOM 787 N N . VAL A 1 107 ? 15.419 -1.290 -15.850 1.00 95.44 107 VAL A N 1
ATOM 788 C CA . VAL A 1 107 ? 15.975 -1.847 -17.094 1.00 95.44 107 VAL A CA 1
ATOM 789 C C . VAL A 1 107 ? 16.527 -0.761 -18.022 1.00 95.44 107 VAL A C 1
ATOM 791 O O . VAL A 1 107 ? 17.497 -0.998 -18.741 1.00 95.44 107 VAL A O 1
ATOM 794 N N . ARG A 1 108 ? 15.957 0.446 -17.980 1.00 94.50 108 ARG A N 1
ATOM 795 C CA . ARG A 1 108 ? 16.417 1.614 -18.746 1.00 94.50 108 ARG A CA 1
ATOM 796 C C . ARG A 1 108 ? 17.255 2.598 -17.927 1.00 94.50 108 ARG A C 1
ATOM 798 O O . ARG A 1 108 ? 17.632 3.632 -18.467 1.00 94.50 108 ARG A O 1
ATOM 805 N N . GLN A 1 109 ? 17.531 2.286 -16.658 1.00 94.50 109 GLN A N 1
ATOM 806 C CA . GLN A 1 109 ? 18.287 3.127 -15.722 1.00 94.50 109 GLN A CA 1
ATOM 807 C C . GLN A 1 109 ? 17.775 4.581 -15.656 1.00 94.50 109 GLN A C 1
ATOM 809 O O . GLN A 1 109 ? 18.555 5.523 -15.541 1.00 94.50 109 GLN A O 1
ATOM 814 N N . ILE A 1 110 ? 16.455 4.781 -15.737 1.00 94.56 110 ILE A N 1
ATOM 815 C CA . ILE A 1 110 ? 15.839 6.109 -15.917 1.00 94.56 110 ILE A CA 1
ATOM 816 C C . ILE A 1 110 ? 16.235 7.067 -14.789 1.00 94.56 110 ILE A C 1
ATOM 818 O O . ILE A 1 110 ? 16.548 8.227 -15.042 1.00 94.56 110 ILE A O 1
ATOM 822 N N . THR A 1 111 ? 16.246 6.589 -13.544 1.00 94.69 111 THR A N 1
ATOM 823 C CA . THR A 1 111 ? 16.577 7.414 -12.374 1.00 94.69 111 THR A CA 1
ATOM 824 C C . THR A 1 111 ? 18.035 7.870 -12.385 1.00 94.69 111 THR A C 1
ATOM 826 O O . THR A 1 111 ? 18.293 9.049 -12.157 1.00 94.69 111 THR A O 1
ATOM 829 N N . ALA A 1 112 ? 18.969 6.970 -12.707 1.00 92.88 112 ALA A N 1
ATOM 830 C CA . ALA A 1 112 ? 20.394 7.279 -12.800 1.00 92.88 112 ALA A CA 1
ATOM 831 C C . ALA A 1 112 ? 20.688 8.246 -13.958 1.00 92.88 112 ALA A C 1
ATOM 833 O O . ALA A 1 112 ? 21.330 9.273 -13.755 1.00 92.88 112 ALA A O 1
ATOM 834 N N . GLN A 1 113 ? 20.127 7.981 -15.140 1.00 93.56 113 GLN A N 1
ATOM 835 C CA . GLN A 1 113 ? 20.284 8.836 -16.322 1.00 93.56 113 GLN A CA 1
ATOM 836 C C . GLN A 1 113 ? 19.719 10.244 -16.086 1.00 93.56 113 GLN A C 1
ATOM 838 O O . GLN A 1 113 ? 20.334 11.237 -16.464 1.00 93.56 113 GLN A O 1
ATOM 843 N N . ASN A 1 114 ? 18.571 10.354 -15.409 1.00 94.38 114 ASN A N 1
ATOM 844 C CA . ASN A 1 114 ? 17.992 11.644 -15.031 1.00 94.38 114 ASN A CA 1
ATOM 845 C C . ASN A 1 114 ? 18.869 12.405 -14.024 1.00 94.38 114 ASN A C 1
ATOM 847 O O . ASN A 1 114 ? 18.980 13.625 -14.113 1.00 94.38 114 ASN A O 1
ATOM 851 N N . ALA A 1 115 ? 19.488 11.709 -13.066 1.00 93.94 115 ALA A N 1
ATOM 852 C CA . ALA A 1 115 ? 20.413 12.332 -12.122 1.00 93.94 115 ALA A CA 1
ATOM 853 C C . ALA A 1 115 ? 21.681 12.848 -12.825 1.00 93.94 115 ALA A C 1
ATOM 855 O O . ALA A 1 115 ? 22.075 13.987 -12.594 1.00 93.94 115 ALA A O 1
ATOM 856 N N . SER A 1 116 ? 22.260 12.053 -13.728 1.00 93.19 116 SER A N 1
ATOM 857 C CA . SER A 1 116 ? 23.431 12.433 -14.530 1.00 93.19 116 SER A CA 1
ATOM 858 C C . SER A 1 116 ? 23.146 13.628 -15.442 1.00 93.19 116 SER A C 1
ATOM 860 O O . SER A 1 116 ? 23.894 14.604 -15.425 1.00 93.19 116 SER A O 1
ATOM 862 N N . LEU A 1 117 ? 21.995 13.639 -16.124 1.00 94.44 117 LEU A N 1
ATOM 863 C CA . LEU A 1 117 ? 21.584 14.785 -16.937 1.00 94.44 117 LEU A CA 1
ATOM 864 C C . LEU A 1 117 ? 21.456 16.071 -16.102 1.00 94.44 117 LEU A C 1
ATOM 866 O O . LEU A 1 117 ? 21.878 17.139 -16.538 1.00 94.44 117 LEU A O 1
ATOM 870 N N . LYS A 1 118 ? 20.902 15.981 -14.885 1.00 95.56 118 LYS A N 1
ATOM 871 C CA . LYS A 1 118 ? 20.814 17.124 -13.957 1.00 95.56 118 LYS A CA 1
ATOM 872 C C . LYS A 1 118 ? 22.177 17.578 -13.430 1.00 95.56 118 LYS A C 1
ATOM 874 O O . LYS A 1 118 ? 22.314 18.748 -13.090 1.00 95.56 118 LYS A O 1
ATOM 879 N N . ALA A 1 119 ? 23.15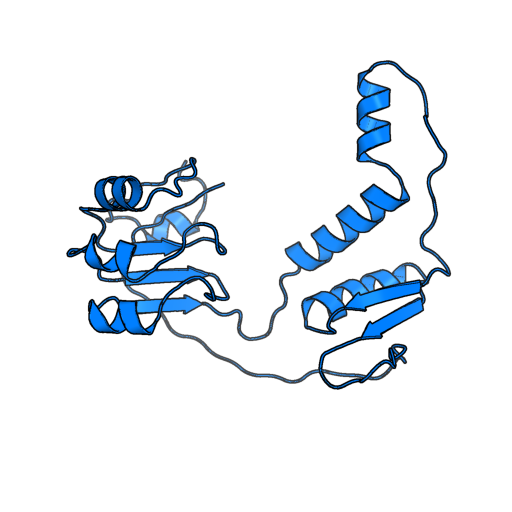6 16.679 -13.364 1.00 95.38 119 ALA A N 1
ATOM 880 C CA . ALA A 1 119 ? 24.534 16.996 -13.000 1.00 95.38 119 ALA A CA 1
ATOM 881 C C . ALA A 1 119 ? 25.327 17.654 -14.150 1.00 95.38 119 ALA A C 1
ATOM 883 O O . ALA A 1 119 ? 26.444 18.109 -13.932 1.00 95.38 119 ALA A O 1
ATOM 884 N N . GLY A 1 120 ? 24.744 17.751 -15.352 1.00 94.12 120 GLY A N 1
ATOM 885 C CA . GLY A 1 120 ? 25.374 18.353 -16.532 1.00 94.12 120 GLY A CA 1
ATOM 886 C C . GLY A 1 120 ? 26.139 17.357 -17.406 1.00 94.12 120 GLY A C 1
ATOM 887 O O . GLY A 1 120 ? 26.698 17.746 -18.434 1.00 94.12 120 GLY A O 1
ATOM 888 N N . ASP A 1 121 ? 26.130 16.079 -17.037 1.00 91.31 121 ASP A N 1
ATOM 889 C CA . ASP A 1 121 ? 26.727 15.016 -17.830 1.00 91.31 121 ASP A CA 1
ATOM 890 C C . ASP A 1 121 ? 25.830 14.630 -19.016 1.00 91.31 121 ASP A C 1
ATOM 892 O O . ASP A 1 121 ? 24.627 14.909 -19.071 1.00 91.31 121 ASP A O 1
ATOM 896 N N . ARG A 1 122 ? 26.439 13.964 -20.000 1.00 83.31 122 ARG A N 1
ATOM 897 C CA . ARG A 1 122 ? 25.715 13.342 -21.118 1.00 83.31 122 ARG A CA 1
ATOM 898 C C . ARG A 1 122 ? 25.270 11.920 -20.751 1.00 83.31 122 ARG A C 1
ATOM 900 O O . ARG A 1 122 ? 25.409 11.475 -19.622 1.00 83.31 122 ARG A O 1
ATOM 907 N N . GLN A 1 123 ? 24.705 11.215 -21.730 1.00 81.25 123 GLN A N 1
ATOM 908 C CA . GLN A 1 123 ? 24.244 9.832 -21.608 1.00 81.25 123 GLN A CA 1
ATOM 909 C C . GLN A 1 123 ? 25.275 8.921 -20.915 1.00 81.25 123 GLN A C 1
ATOM 911 O O . GLN A 1 123 ? 26.419 8.843 -21.362 1.00 81.25 123 GLN A O 1
ATOM 916 N N . MET A 1 124 ? 24.840 8.194 -19.878 1.00 85.44 124 MET A N 1
ATOM 917 C CA . MET A 1 124 ? 25.693 7.270 -19.119 1.00 85.44 124 MET A CA 1
ATOM 918 C C . MET A 1 124 ? 25.851 5.908 -19.812 1.00 85.44 124 MET A C 1
ATOM 920 O O . MET A 1 124 ? 26.959 5.415 -19.983 1.00 85.44 124 MET A O 1
ATOM 924 N N . ASP A 1 125 ? 24.729 5.287 -20.187 1.00 83.25 125 ASP A N 1
ATOM 925 C CA . ASP A 1 125 ? 24.653 3.924 -20.738 1.00 83.25 125 ASP A CA 1
ATOM 926 C C . ASP A 1 125 ? 23.473 3.807 -21.735 1.00 83.25 125 ASP A C 1
ATOM 928 O O . ASP A 1 125 ? 22.681 4.741 -21.909 1.00 83.25 125 ASP A O 1
ATOM 932 N N . VAL A 1 126 ? 23.332 2.678 -22.427 1.00 82.19 126 VAL A N 1
ATOM 933 C CA . VAL A 1 126 ? 22.254 2.394 -23.396 1.00 82.19 126 VAL A CA 1
ATOM 934 C C . VAL A 1 126 ? 21.062 1.643 -22.784 1.00 82.19 126 VAL A C 1
ATOM 936 O O . VAL A 1 126 ? 19.994 1.562 -23.399 1.00 82.19 126 VAL A O 1
ATOM 939 N N . GLY A 1 127 ? 21.186 1.164 -21.541 1.00 87.00 127 GLY A N 1
ATOM 940 C CA . GLY A 1 127 ? 20.152 0.372 -20.872 1.00 87.00 127 GLY A CA 1
ATOM 941 C C . GLY A 1 127 ? 19.871 -0.956 -21.589 1.00 87.00 127 GLY A C 1
ATOM 942 O O . GLY A 1 127 ? 20.560 -1.351 -22.527 1.00 87.00 127 GLY A O 1
ATOM 943 N N . GLN A 1 128 ? 18.852 -1.684 -21.138 1.00 92.88 128 GLN A N 1
ATOM 944 C CA . GLN A 1 128 ? 18.501 -3.004 -21.669 1.00 92.88 128 GLN A CA 1
ATOM 945 C C . GLN A 1 128 ? 17.063 -3.034 -22.211 1.00 92.88 128 GLN A C 1
ATOM 947 O O . GLN A 1 128 ? 16.249 -2.153 -21.937 1.00 92.88 128 GLN A O 1
ATOM 952 N N . THR A 1 129 ? 16.731 -4.058 -23.000 1.00 94.38 129 THR A N 1
ATOM 953 C CA . THR A 1 129 ? 15.377 -4.292 -23.528 1.00 94.38 129 THR A CA 1
ATOM 954 C C . THR A 1 129 ? 14.697 -5.458 -22.812 1.00 94.38 129 THR A C 1
ATOM 956 O O . THR A 1 129 ? 15.357 -6.393 -22.360 1.00 94.38 129 THR A O 1
ATOM 959 N N . LEU A 1 130 ? 13.364 -5.411 -22.703 1.00 95.94 130 LEU A N 1
ATOM 960 C CA . LEU A 1 130 ? 12.565 -6.459 -22.052 1.00 95.94 130 LEU A CA 1
ATOM 961 C C . LEU A 1 130 ? 12.195 -7.622 -22.987 1.00 95.94 130 LEU A C 1
ATOM 963 O O . LEU A 1 130 ? 12.058 -8.751 -22.520 1.00 95.94 130 LEU A O 1
ATOM 967 N N . ALA A 1 131 ? 12.040 -7.368 -24.289 1.00 95.88 131 ALA A N 1
ATOM 968 C CA . ALA A 1 131 ? 11.563 -8.362 -25.250 1.00 95.88 131 ALA A CA 1
ATOM 969 C C . ALA A 1 131 ? 12.424 -9.638 -25.255 1.00 95.88 131 ALA A C 1
ATOM 971 O O . ALA A 1 131 ? 13.653 -9.583 -25.199 1.00 95.88 131 ALA A O 1
ATOM 972 N N . GLY A 1 132 ? 11.772 -10.802 -25.286 1.00 93.88 132 GLY A N 1
ATOM 973 C CA . GLY A 1 132 ? 12.424 -12.116 -25.277 1.00 93.88 132 GLY A CA 1
ATOM 974 C C . GLY A 1 132 ? 12.954 -12.582 -23.913 1.00 93.88 132 GLY A C 1
ATOM 975 O O . GLY A 1 132 ? 13.265 -13.772 -23.763 1.00 93.88 132 GLY A O 1
ATOM 976 N N . ARG A 1 133 ? 13.020 -11.699 -22.906 1.00 95.88 133 ARG A N 1
ATOM 977 C CA . ARG A 1 133 ? 13.471 -12.038 -21.545 1.00 95.88 133 ARG A CA 1
ATOM 978 C C . ARG A 1 133 ? 12.391 -12.744 -20.739 1.00 95.88 133 ARG A C 1
ATOM 980 O O . ARG A 1 133 ? 11.216 -12.720 -21.093 1.00 95.88 133 ARG A O 1
ATOM 987 N N . ALA A 1 134 ? 12.798 -13.371 -19.638 1.00 94.50 134 ALA A N 1
ATOM 988 C CA . ALA A 1 134 ? 11.884 -13.995 -18.694 1.00 94.50 134 ALA A CA 1
ATOM 989 C C . ALA A 1 134 ? 11.592 -13.073 -17.501 1.00 94.50 134 ALA A C 1
ATOM 991 O O . ALA A 1 134 ? 12.522 -12.575 -16.872 1.00 94.50 134 ALA A O 1
ATOM 992 N N . LEU A 1 135 ? 10.312 -12.887 -17.173 1.00 95.50 135 LEU A N 1
ATOM 993 C CA . LEU A 1 135 ? 9.851 -12.271 -15.932 1.00 95.50 135 LEU A CA 1
ATOM 994 C C . LEU A 1 135 ? 9.397 -13.367 -14.963 1.00 95.50 135 LEU A C 1
ATOM 996 O O . LEU A 1 135 ? 8.489 -14.141 -15.273 1.00 95.50 135 LEU A O 1
ATOM 1000 N N . GLY A 1 136 ? 10.047 -13.427 -13.802 1.00 93.62 136 GLY A N 1
ATOM 1001 C CA . GLY A 1 136 ? 9.702 -14.330 -12.709 1.00 93.62 136 GLY A CA 1
ATOM 1002 C C . GLY A 1 136 ? 8.758 -13.672 -11.702 1.00 93.62 136 GLY A C 1
ATOM 1003 O O . GLY A 1 136 ? 9.060 -12.595 -11.197 1.00 93.62 136 GLY A O 1
ATOM 1004 N N . HIS A 1 137 ? 7.648 -14.328 -11.371 1.00 92.00 137 HIS A N 1
ATOM 1005 C CA . HIS A 1 137 ? 6.751 -13.932 -10.286 1.00 92.00 137 HIS A CA 1
ATOM 1006 C C . HIS A 1 137 ? 6.910 -14.855 -9.078 1.00 92.00 137 HIS A C 1
ATOM 1008 O O . HIS A 1 137 ? 6.731 -16.068 -9.187 1.00 92.00 137 HIS A O 1
ATOM 1014 N N . TYR A 1 138 ? 7.174 -14.273 -7.912 1.00 90.69 138 TYR A N 1
ATOM 1015 C CA . TYR A 1 138 ? 7.068 -14.972 -6.637 1.00 90.69 138 TYR A CA 1
ATOM 1016 C C . TYR A 1 138 ? 5.674 -14.724 -6.053 1.00 90.69 138 TYR A C 1
ATOM 1018 O O . TYR A 1 138 ? 5.352 -13.630 -5.597 1.00 90.69 138 TYR A O 1
ATOM 1026 N N . GLY A 1 139 ? 4.819 -15.735 -6.147 1.00 87.44 139 GLY A N 1
ATOM 1027 C CA . GLY A 1 139 ? 3.378 -15.643 -5.965 1.00 87.44 139 GLY A CA 1
ATOM 1028 C C . GLY A 1 139 ? 2.663 -15.227 -7.254 1.00 87.44 139 GLY A C 1
ATOM 1029 O O . GLY A 1 139 ? 3.010 -14.237 -7.896 1.00 87.44 139 GLY A O 1
ATOM 1030 N N . PHE A 1 140 ? 1.609 -15.960 -7.625 1.00 88.12 140 PHE A N 1
ATOM 1031 C CA . PHE A 1 140 ? 0.793 -15.654 -8.804 1.00 88.12 140 PHE A CA 1
ATOM 1032 C C . PHE A 1 140 ? -0.621 -15.214 -8.409 1.00 88.12 140 PHE A C 1
ATOM 1034 O O . PHE A 1 140 ? -1.627 -15.858 -8.705 1.00 88.12 140 PHE A O 1
ATOM 1041 N N . GLY A 1 141 ? -0.681 -14.108 -7.662 1.00 87.62 141 GLY A N 1
ATOM 1042 C CA . GLY A 1 141 ? -1.916 -13.469 -7.203 1.00 87.62 141 GLY A CA 1
ATOM 1043 C C . GLY A 1 141 ? -2.564 -12.554 -8.249 1.00 87.62 141 GLY A C 1
ATOM 1044 O O . GLY A 1 141 ? -2.223 -12.566 -9.431 1.00 87.62 141 GLY A O 1
ATOM 1045 N N . ARG A 1 142 ? -3.521 -11.723 -7.812 1.00 87.12 142 ARG A N 1
ATOM 1046 C CA . ARG A 1 142 ? -4.274 -10.837 -8.719 1.00 87.12 142 ARG A CA 1
ATOM 1047 C C . ARG A 1 142 ? -3.389 -9.756 -9.369 1.00 87.12 142 ARG A C 1
ATOM 1049 O O . ARG A 1 142 ? -3.540 -9.511 -10.558 1.00 87.12 142 ARG A O 1
ATOM 1056 N N . ILE A 1 143 ? -2.448 -9.167 -8.621 1.00 90.00 143 ILE A N 1
ATOM 1057 C CA . ILE A 1 143 ? -1.493 -8.169 -9.146 1.00 90.00 143 ILE A CA 1
ATOM 1058 C C . ILE A 1 143 ? -0.507 -8.827 -10.118 1.00 90.00 143 ILE A C 1
ATOM 1060 O O . ILE A 1 143 ? -0.333 -8.343 -11.230 1.00 90.00 143 ILE A O 1
ATOM 1064 N N . ALA A 1 144 ? 0.076 -9.973 -9.745 1.00 92.06 144 ALA A N 1
ATOM 1065 C CA . ALA A 1 144 ? 0.995 -10.711 -10.613 1.00 92.06 144 ALA A CA 1
ATOM 1066 C C . ALA A 1 144 ? 0.350 -11.084 -11.959 1.00 92.06 144 ALA A C 1
ATOM 1068 O O . ALA A 1 144 ? 0.988 -10.963 -12.998 1.00 92.06 144 ALA A O 1
ATOM 1069 N N . ARG A 1 145 ? -0.939 -11.454 -11.967 1.00 91.44 145 ARG A N 1
ATOM 1070 C CA . ARG A 1 145 ? -1.702 -11.692 -13.205 1.00 91.44 145 ARG A CA 1
ATOM 1071 C C . ARG A 1 145 ? -1.837 -10.452 -14.092 1.00 91.44 145 ARG A C 1
ATOM 1073 O O . ARG A 1 145 ? -1.762 -10.585 -15.309 1.00 91.44 145 ARG A O 1
ATOM 1080 N N . ALA A 1 146 ? -2.033 -9.275 -13.505 1.00 92.88 146 ALA A N 1
ATOM 1081 C CA . ALA A 1 146 ? -2.100 -8.024 -14.257 1.00 92.88 146 ALA A CA 1
ATOM 1082 C C . ALA A 1 146 ? -0.739 -7.680 -14.879 1.00 92.88 146 ALA A C 1
ATOM 1084 O O . ALA A 1 146 ? -0.647 -7.444 -16.082 1.00 92.88 146 ALA A O 1
ATOM 1085 N N . VAL A 1 147 ? 0.332 -7.780 -14.086 1.00 95.69 147 VAL A N 1
ATOM 1086 C CA . VAL A 1 147 ? 1.713 -7.562 -14.548 1.00 95.69 147 VAL A CA 1
ATOM 1087 C C . VAL A 1 147 ? 2.112 -8.572 -15.630 1.00 95.69 147 VAL A C 1
ATOM 1089 O O . VAL A 1 147 ? 2.752 -8.207 -16.613 1.00 95.69 147 VAL A O 1
ATOM 1092 N N . ALA A 1 148 ? 1.676 -9.827 -15.511 1.00 94.75 148 ALA A N 1
ATOM 1093 C CA . ALA A 1 148 ? 1.843 -10.838 -16.550 1.00 94.75 148 ALA A CA 1
ATOM 1094 C C . ALA A 1 148 ? 1.189 -10.418 -17.882 1.00 94.75 148 ALA A C 1
ATOM 1096 O O . ALA A 1 148 ? 1.722 -10.725 -18.945 1.00 94.75 148 ALA A O 1
ATOM 1097 N N . GLY A 1 149 ? 0.073 -9.683 -17.850 1.00 94.81 149 GLY A N 1
ATOM 1098 C CA . GLY A 1 149 ? -0.522 -9.078 -19.045 1.00 94.81 149 GLY A CA 1
ATOM 1099 C C . GLY A 1 149 ? 0.434 -8.108 -19.745 1.00 94.81 149 GLY A C 1
ATOM 1100 O O . GLY A 1 149 ? 0.661 -8.237 -20.948 1.00 94.81 149 GLY A O 1
ATOM 1101 N N . TYR A 1 150 ? 1.063 -7.205 -18.987 1.00 96.44 150 TYR A N 1
ATOM 1102 C CA . TYR A 1 150 ? 2.062 -6.267 -19.515 1.00 96.44 150 TYR A CA 1
ATOM 1103 C C . TYR A 1 150 ? 3.289 -6.998 -20.069 1.00 96.44 150 TYR A C 1
ATOM 1105 O O . TYR A 1 150 ? 3.752 -6.702 -21.169 1.00 96.44 150 TYR A O 1
ATOM 1113 N N . ALA A 1 151 ? 3.758 -8.024 -19.358 1.00 96.00 151 ALA A N 1
ATOM 1114 C CA . ALA A 1 151 ? 4.875 -8.852 -19.792 1.00 96.00 151 ALA A CA 1
ATOM 1115 C C . ALA A 1 151 ? 4.613 -9.538 -21.141 1.00 96.00 151 ALA A C 1
ATOM 1117 O O . ALA A 1 151 ? 5.489 -9.521 -22.007 1.00 96.00 151 ALA A O 1
ATOM 1118 N N . ARG A 1 152 ? 3.402 -10.070 -21.370 1.00 95.00 152 ARG A N 1
ATOM 1119 C CA . ARG A 1 152 ? 3.032 -10.625 -22.685 1.00 95.00 152 ARG A CA 1
ATOM 1120 C C . ARG A 1 152 ? 3.044 -9.561 -23.775 1.00 95.00 152 ARG A C 1
ATOM 1122 O O . ARG A 1 152 ? 3.596 -9.814 -24.840 1.00 95.00 152 ARG A O 1
ATOM 1129 N N . ALA A 1 153 ? 2.481 -8.383 -23.504 1.00 96.81 153 ALA A N 1
ATOM 1130 C CA . ALA A 1 153 ? 2.450 -7.283 -24.470 1.00 96.81 153 ALA A CA 1
ATOM 1131 C C . ALA A 1 153 ? 3.862 -6.829 -24.889 1.00 96.81 153 ALA A C 1
ATOM 1133 O O . ALA A 1 153 ? 4.072 -6.447 -26.035 1.00 96.81 153 ALA A O 1
ATOM 1134 N N . PHE A 1 154 ? 4.846 -6.939 -23.992 1.00 96.44 154 PHE A N 1
ATOM 1135 C CA . PHE A 1 154 ? 6.257 -6.646 -24.268 1.00 96.44 154 PHE A CA 1
ATOM 1136 C C . PHE A 1 154 ? 7.049 -7.845 -24.825 1.00 96.44 154 PHE A C 1
ATOM 1138 O O . PHE A 1 154 ? 8.272 -7.769 -24.949 1.00 96.44 154 PHE A O 1
ATOM 1145 N N . GLY A 1 155 ? 6.391 -8.962 -25.155 1.00 95.44 155 GLY A N 1
ATOM 1146 C CA . GLY A 1 155 ? 7.043 -10.146 -25.723 1.00 95.44 155 GLY A CA 1
ATOM 1147 C C . GLY A 1 155 ? 7.947 -10.892 -24.736 1.00 95.44 155 GLY A C 1
ATOM 1148 O O . GLY A 1 155 ? 8.945 -11.493 -25.141 1.00 95.44 155 GLY A O 1
ATOM 1149 N N . MET A 1 156 ? 7.645 -10.830 -23.437 1.00 96.94 156 MET A N 1
ATOM 1150 C CA . MET A 1 156 ? 8.396 -11.534 -22.396 1.00 96.94 156 MET A CA 1
ATOM 1151 C C . MET A 1 156 ? 7.850 -12.945 -22.146 1.00 96.94 156 MET A C 1
ATOM 1153 O O . MET A 1 156 ? 6.656 -13.220 -22.271 1.00 96.94 156 MET A O 1
ATOM 1157 N N . LYS A 1 157 ? 8.730 -13.840 -21.699 1.00 94.12 157 LYS A N 1
ATOM 1158 C CA . LYS A 1 157 ? 8.378 -15.156 -21.148 1.00 94.12 157 LYS A CA 1
ATOM 1159 C C . LYS A 1 157 ? 7.991 -14.983 -19.682 1.00 94.12 157 LYS A C 1
ATOM 1161 O O . LYS A 1 157 ? 8.678 -14.277 -18.954 1.00 94.12 157 LYS A O 1
ATOM 1166 N N . ILE A 1 158 ? 6.935 -15.643 -19.218 1.00 93.69 158 ILE A N 1
ATOM 1167 C CA . ILE A 1 158 ? 6.458 -15.485 -17.836 1.00 93.69 158 ILE A CA 1
ATOM 1168 C C . ILE A 1 158 ? 6.643 -16.795 -17.082 1.00 93.69 158 ILE A C 1
ATOM 1170 O O . ILE A 1 158 ? 6.175 -17.854 -17.513 1.00 93.69 158 ILE A O 1
ATOM 1174 N N . ILE A 1 159 ? 7.331 -16.709 -15.951 1.00 92.94 159 ILE A N 1
ATOM 1175 C CA . ILE A 1 159 ? 7.611 -17.819 -15.043 1.00 92.94 159 ILE A CA 1
ATOM 1176 C C . ILE A 1 159 ? 7.059 -17.428 -13.678 1.00 92.94 159 ILE A C 1
ATOM 1178 O O . ILE A 1 159 ? 7.125 -16.262 -13.299 1.00 92.94 159 ILE A O 1
ATOM 1182 N N . TRP A 1 160 ? 6.507 -18.372 -12.929 1.00 91.50 160 TRP A N 1
ATOM 1183 C CA . TRP A 1 160 ? 6.044 -18.095 -11.579 1.00 91.50 160 TRP A CA 1
ATOM 1184 C C . TRP A 1 160 ? 6.284 -19.264 -10.635 1.00 91.50 160 TRP A C 1
ATOM 1186 O O . TRP A 1 160 ? 6.419 -20.420 -11.044 1.00 91.50 160 TRP A O 1
ATOM 1196 N N . TRP A 1 161 ? 6.341 -18.933 -9.355 1.00 90.44 161 TRP A N 1
ATOM 1197 C CA . TRP A 1 161 ? 6.507 -19.871 -8.259 1.00 90.44 161 TRP A CA 1
ATOM 1198 C C . TRP A 1 161 ? 5.580 -19.476 -7.109 1.00 90.44 161 TRP A C 1
ATOM 1200 O O . TRP A 1 161 ? 5.269 -18.296 -6.958 1.00 90.44 161 TRP A O 1
ATOM 1210 N N . GLY A 1 162 ? 5.130 -20.423 -6.292 1.00 84.38 162 GLY A N 1
ATOM 1211 C CA . GLY A 1 162 ? 4.313 -20.142 -5.116 1.00 84.38 162 GLY A CA 1
ATOM 1212 C C . GLY A 1 162 ? 4.391 -21.241 -4.053 1.00 84.38 162 GLY A C 1
ATOM 1213 O O . GLY A 1 162 ? 4.880 -22.341 -4.336 1.00 84.38 162 GLY A O 1
ATOM 1214 N N . PRO A 1 163 ? 3.892 -20.962 -2.834 1.00 75.06 163 PRO A N 1
ATOM 1215 C CA . PRO A 1 163 ? 3.826 -21.950 -1.761 1.00 75.06 163 PRO A CA 1
ATOM 1216 C C . PRO A 1 163 ? 3.097 -23.220 -2.227 1.00 75.06 163 PRO A C 1
ATOM 1218 O O . PRO A 1 163 ? 2.034 -23.134 -2.839 1.00 75.06 163 PRO A O 1
ATOM 1221 N N . GLY A 1 164 ? 3.679 -24.394 -1.962 1.00 71.75 164 GLY A N 1
ATOM 1222 C CA . GLY A 1 164 ? 3.129 -25.701 -2.358 1.00 71.75 164 GLY A CA 1
ATOM 1223 C C . GLY A 1 164 ? 3.655 -26.281 -3.681 1.00 71.75 164 GLY A C 1
ATOM 1224 O O . GLY A 1 164 ? 3.347 -27.425 -3.995 1.00 71.75 164 GLY A O 1
ATOM 1225 N N . MET A 1 165 ? 4.485 -25.553 -4.440 1.00 67.19 165 MET A N 1
ATOM 1226 C CA . MET A 1 165 ? 5.003 -26.012 -5.746 1.00 67.19 165 MET A CA 1
ATOM 1227 C C . MET A 1 165 ? 6.366 -26.737 -5.694 1.00 67.19 165 MET A C 1
ATOM 1229 O O . MET A 1 165 ? 6.905 -27.132 -6.730 1.00 67.19 165 MET A O 1
ATOM 1233 N N . GLY A 1 166 ? 6.957 -26.921 -4.508 1.00 64.00 166 GLY A N 1
ATOM 1234 C CA . GLY A 1 166 ? 8.314 -27.477 -4.369 1.00 64.00 166 GLY A CA 1
ATOM 1235 C C . GLY A 1 166 ? 9.377 -26.592 -5.041 1.00 64.00 166 GLY A C 1
ATOM 1236 O O . GLY A 1 166 ? 9.186 -25.390 -5.157 1.00 64.00 166 GLY A O 1
ATOM 1237 N N . ARG A 1 167 ? 10.506 -27.143 -5.516 1.00 66.69 167 ARG A N 1
ATOM 1238 C CA . ARG A 1 167 ? 11.549 -26.370 -6.243 1.00 66.69 167 ARG A CA 1
ATOM 1239 C C . ARG A 1 167 ? 11.207 -26.076 -7.715 1.00 66.69 167 ARG A C 1
ATOM 1241 O O . ARG A 1 167 ? 12.036 -25.531 -8.440 1.00 66.69 167 ARG A O 1
ATOM 1248 N N . HIS A 1 168 ? 10.015 -26.444 -8.180 1.00 65.62 168 HIS A N 1
ATOM 1249 C CA . HIS A 1 168 ? 9.647 -26.345 -9.589 1.00 65.62 168 HIS A CA 1
ATOM 1250 C C . HIS A 1 168 ? 8.847 -25.068 -9.859 1.00 65.62 168 HIS A C 1
ATOM 1252 O O . HIS A 1 168 ? 7.731 -24.898 -9.375 1.00 65.62 168 HIS A O 1
ATOM 1258 N N . ALA A 1 169 ? 9.412 -24.162 -10.659 1.00 67.25 169 ALA A N 1
ATOM 1259 C CA . ALA A 1 169 ? 8.686 -23.010 -11.182 1.00 67.25 169 ALA A CA 1
ATOM 1260 C C . ALA A 1 169 ? 7.840 -23.423 -12.397 1.00 67.25 169 ALA A C 1
ATOM 1262 O O . ALA A 1 169 ? 8.303 -24.177 -13.257 1.00 67.25 169 ALA A O 1
ATOM 1263 N N . GLN A 1 170 ? 6.613 -22.912 -12.494 1.00 72.81 170 GLN A N 1
ATOM 1264 C CA . GLN A 1 170 ? 5.749 -23.153 -13.649 1.00 72.81 170 GLN A CA 1
ATOM 1265 C C . GLN A 1 170 ? 5.889 -22.027 -14.670 1.00 72.81 170 GLN A C 1
ATOM 1267 O O . GLN A 1 170 ? 5.994 -20.845 -14.335 1.00 72.81 170 GLN A O 1
ATOM 1272 N N . ARG A 1 171 ? 5.858 -22.395 -15.951 1.00 70.75 171 ARG A N 1
ATOM 1273 C CA . ARG A 1 171 ? 5.706 -21.429 -17.041 1.00 70.75 171 ARG A CA 1
ATOM 1274 C C . ARG A 1 171 ? 4.229 -21.135 -17.226 1.00 70.75 171 ARG A C 1
ATOM 1276 O O . ARG A 1 171 ? 3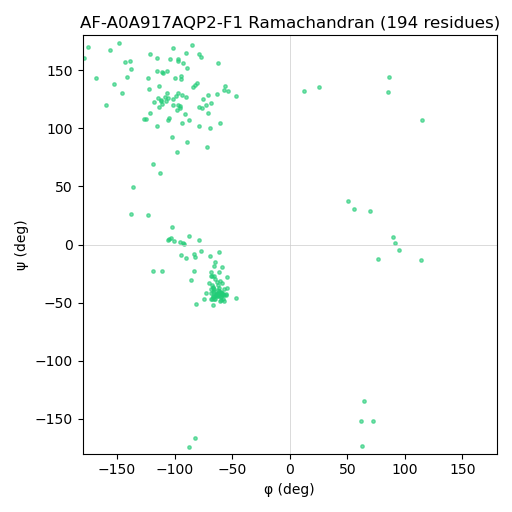.422 -22.063 -17.247 1.00 70.75 171 ARG A O 1
ATOM 1283 N N . LEU A 1 172 ? 3.875 -19.863 -17.388 1.00 66.50 172 LEU A N 1
ATOM 1284 C CA . LEU A 1 172 ? 2.516 -19.534 -17.802 1.00 66.50 172 LEU A CA 1
ATOM 1285 C C . LEU A 1 172 ? 2.316 -19.931 -19.263 1.00 66.50 172 LEU A C 1
ATOM 1287 O O . LEU A 1 172 ? 2.897 -19.325 -20.160 1.00 66.50 172 LEU A O 1
ATOM 1291 N N . THR A 1 173 ? 1.458 -20.921 -19.483 1.00 58.62 173 THR A N 1
ATOM 1292 C CA . THR A 1 173 ? 0.830 -21.211 -20.774 1.00 58.62 173 THR A CA 1
ATOM 1293 C C . THR A 1 173 ? -0.517 -20.477 -20.854 1.00 58.62 173 THR A C 1
ATOM 1295 O O . THR A 1 173 ? -1.084 -20.080 -19.837 1.00 58.62 173 THR A O 1
ATOM 1298 N N . GLU A 1 174 ? -1.018 -20.205 -22.059 1.00 48.22 174 GLU A N 1
ATOM 1299 C CA . GLU A 1 174 ? -2.064 -19.198 -22.337 1.00 48.22 174 GLU A CA 1
ATOM 1300 C C . GLU A 1 174 ? -3.442 -19.394 -21.663 1.00 48.22 174 GLU A C 1
ATOM 1302 O O . GLU A 1 174 ? -4.282 -18.501 -21.745 1.00 48.22 174 GLU A O 1
ATOM 1307 N N . LYS A 1 175 ? -3.712 -20.500 -20.959 1.00 39.00 175 LYS A N 1
ATOM 1308 C CA . LYS A 1 175 ? -5.057 -20.825 -20.449 1.00 39.00 175 LYS A CA 1
ATOM 1309 C C . LYS A 1 175 ? -5.122 -20.846 -18.920 1.00 39.00 175 LYS A C 1
ATOM 1311 O O . LYS A 1 175 ? -4.755 -21.855 -18.341 1.00 39.00 175 LYS A O 1
ATOM 1316 N N . LEU A 1 176 ? -5.657 -19.793 -18.284 1.00 42.94 176 LEU A N 1
ATOM 1317 C CA . LEU A 1 176 ? -6.240 -19.820 -16.922 1.00 42.94 176 LEU A CA 1
ATOM 1318 C C . LEU A 1 176 ? -7.186 -18.606 -16.718 1.00 42.94 176 LEU A C 1
ATOM 1320 O O . LEU A 1 176 ? -6.748 -17.461 -16.820 1.00 42.94 176 LEU A O 1
ATOM 1324 N N . SER A 1 177 ? -8.475 -18.857 -16.436 1.00 30.47 177 SER A N 1
ATOM 1325 C CA . SER A 1 177 ? -9.561 -17.859 -16.273 1.00 30.47 177 SER A CA 1
ATOM 1326 C C . SER A 1 177 ? -10.056 -17.771 -14.806 1.00 30.47 177 SER A C 1
ATOM 1328 O O . SER A 1 177 ? -10.008 -18.798 -14.127 1.00 30.47 177 SER A O 1
ATOM 1330 N N . PRO A 1 178 ? -10.530 -16.613 -14.276 1.00 37.16 178 PRO A N 1
ATOM 1331 C CA . PRO A 1 178 ? -10.883 -16.445 -12.855 1.00 37.16 178 PRO A CA 1
ATOM 1332 C C . PRO A 1 178 ? -12.402 -16.304 -12.555 1.00 37.16 178 PRO A C 1
ATOM 1334 O O . PRO A 1 178 ? -13.142 -15.674 -13.304 1.00 37.16 178 PRO A O 1
ATOM 1337 N N . ARG A 1 179 ? -12.863 -16.794 -11.391 1.00 36.28 179 ARG A N 1
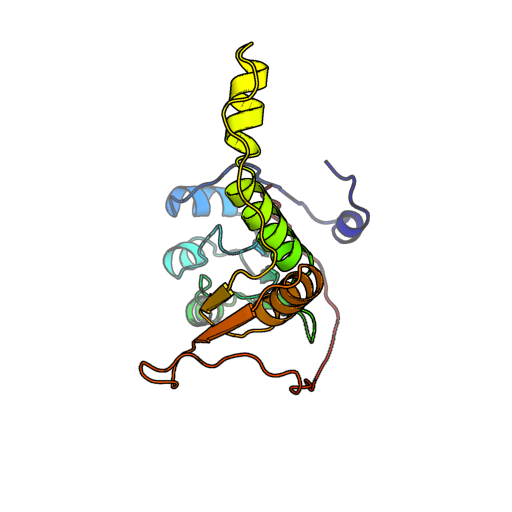ATOM 1338 C CA . ARG A 1 179 ? -14.175 -16.506 -10.737 1.00 36.28 179 ARG A CA 1
ATOM 1339 C C . ARG A 1 179 ? -13.962 -16.331 -9.212 1.00 36.28 179 ARG A C 1
ATOM 1341 O O . ARG A 1 179 ? -13.013 -16.927 -8.717 1.00 36.28 179 ARG A O 1
ATOM 1348 N N . ALA A 1 180 ? -14.778 -15.671 -8.367 1.00 34.81 180 ALA A N 1
ATOM 1349 C CA . ALA A 1 180 ? -15.766 -14.564 -8.403 1.00 34.81 180 ALA A CA 1
ATOM 1350 C C . ALA A 1 180 ? -16.313 -14.329 -6.949 1.00 34.81 180 ALA A C 1
ATOM 1352 O O . ALA A 1 180 ? -16.246 -15.257 -6.152 1.00 34.81 180 ALA A O 1
ATOM 1353 N N . GLY A 1 181 ? -16.907 -13.152 -6.642 1.00 29.61 181 GLY A N 1
ATOM 1354 C CA . GLY A 1 181 ? -17.868 -12.887 -5.523 1.00 29.61 181 GLY A CA 1
ATOM 1355 C C . GLY A 1 181 ? -17.379 -11.909 -4.422 1.00 29.61 181 GLY A C 1
ATOM 1356 O O . GLY A 1 181 ? -16.392 -12.226 -3.776 1.00 29.61 181 GLY A O 1
ATOM 1357 N N . ALA A 1 182 ? -17.844 -10.645 -4.276 1.00 31.08 182 ALA A N 1
ATOM 1358 C CA . ALA A 1 182 ? -19.165 -10.044 -3.901 1.00 31.08 182 ALA A CA 1
ATOM 1359 C C . ALA A 1 182 ? -19.343 -9.903 -2.353 1.00 31.08 182 ALA A C 1
ATOM 1361 O O . ALA A 1 182 ? -18.895 -10.801 -1.664 1.00 31.08 182 ALA A O 1
ATOM 1362 N N . ARG A 1 183 ? -19.975 -8.904 -1.692 1.00 28.75 183 ARG A N 1
ATOM 1363 C CA . ARG A 1 183 ? -20.719 -7.654 -2.015 1.00 28.75 183 ARG A CA 1
ATOM 1364 C C . ARG A 1 183 ? -20.935 -6.798 -0.713 1.00 28.75 183 ARG A C 1
ATOM 1366 O O . ARG A 1 183 ? -21.202 -7.378 0.322 1.00 28.75 183 ARG A O 1
ATOM 1373 N N . SER A 1 184 ? -20.856 -5.457 -0.835 1.00 32.56 184 SER A N 1
ATOM 1374 C CA . SER A 1 184 ? -21.585 -4.294 -0.220 1.00 32.56 184 SER A CA 1
ATOM 1375 C C . SER A 1 184 ? -22.304 -4.310 1.160 1.00 32.56 184 SER A C 1
ATOM 1377 O O . SER A 1 184 ? -23.213 -5.111 1.326 1.00 32.56 184 SER A O 1
ATOM 1379 N N . SER A 1 185 ? -22.109 -3.251 1.990 1.00 29.48 185 SER A N 1
ATOM 1380 C CA . SER A 1 185 ? -23.153 -2.262 2.432 1.00 29.48 185 SER A CA 1
ATOM 1381 C C . SER A 1 185 ? -22.607 -1.079 3.297 1.00 29.48 185 SER A C 1
ATOM 1383 O O . SER A 1 185 ? -21.430 -1.064 3.636 1.00 29.48 185 SER A O 1
ATOM 1385 N N . ALA A 1 186 ? -23.438 -0.047 3.558 1.00 28.58 186 ALA A N 1
ATOM 1386 C CA . ALA A 1 186 ? -23.133 1.370 3.894 1.00 28.58 186 ALA A CA 1
ATOM 1387 C C . ALA A 1 186 ? -22.848 1.752 5.387 1.00 28.58 186 ALA A C 1
ATOM 1389 O O . ALA A 1 186 ? -23.038 0.934 6.276 1.00 28.58 186 ALA A O 1
ATOM 1390 N N . LYS A 1 187 ? -22.398 3.012 5.630 1.00 29.62 187 LYS A N 1
ATOM 1391 C CA . LYS A 1 187 ? -21.779 3.599 6.862 1.00 29.62 187 LYS A CA 1
ATOM 1392 C C . LYS A 1 187 ? -22.602 4.719 7.557 1.00 29.62 187 LYS A C 1
ATOM 1394 O O . LYS A 1 187 ? -23.280 5.451 6.836 1.00 29.62 187 LYS A O 1
ATOM 1399 N N . PRO A 1 188 ? -22.332 5.014 8.852 1.00 27.20 188 PRO A N 1
ATOM 1400 C CA . PRO A 1 188 ? -22.266 6.362 9.436 1.00 27.20 188 PRO A CA 1
ATOM 1401 C C . PRO A 1 188 ? -20.807 6.856 9.699 1.00 27.20 188 PRO A C 1
ATOM 1403 O O . PRO A 1 188 ? -19.864 6.068 9.699 1.00 27.20 188 PRO A O 1
ATOM 1406 N N . THR A 1 189 ? -20.667 8.185 9.812 1.00 28.67 189 THR A N 1
ATOM 1407 C CA . THR A 1 189 ? -19.664 9.093 10.437 1.00 28.67 189 THR A CA 1
ATOM 1408 C C . THR A 1 189 ? -18.285 8.603 10.938 1.00 28.67 189 THR A C 1
ATOM 1410 O O . THR A 1 189 ? -18.190 7.630 11.673 1.00 28.67 189 THR A O 1
ATOM 1413 N N . LEU A 1 190 ? -17.210 9.327 10.558 1.00 27.14 190 LEU A N 1
ATOM 1414 C CA . LEU A 1 190 ? -15.809 8.866 10.551 1.00 27.14 190 LEU A CA 1
ATOM 1415 C C . LEU A 1 190 ? -14.786 10.018 10.731 1.00 27.14 190 LEU A C 1
ATOM 1417 O O . LEU A 1 190 ? -14.907 11.032 10.049 1.00 27.14 190 LEU A O 1
ATOM 1421 N N . SER A 1 191 ? -13.731 9.829 11.529 1.00 28.88 191 SER A N 1
ATOM 1422 C CA . SER A 1 191 ? -12.542 10.707 11.590 1.00 28.88 191 SER A CA 1
ATOM 1423 C C . SER A 1 191 ? -11.410 10.104 10.745 1.00 28.88 191 SER A C 1
ATOM 1425 O O . SER A 1 191 ? -11.109 8.919 10.875 1.00 28.88 191 SER A O 1
ATOM 1427 N N . VAL A 1 192 ? -10.822 10.878 9.818 1.00 28.11 192 VAL A N 1
ATOM 1428 C CA . VAL A 1 192 ? -9.906 10.381 8.766 1.00 28.11 192 VAL A CA 1
ATOM 1429 C C . VAL A 1 192 ? -8.463 10.852 8.951 1.00 28.11 192 VAL A C 1
ATOM 1431 O O . VAL A 1 192 ? -8.202 12.046 8.914 1.00 28.11 192 VAL A O 1
ATOM 1434 N N . PHE A 1 193 ? -7.514 9.913 9.013 1.00 27.48 193 PHE A N 1
ATOM 1435 C CA . PHE A 1 193 ? -6.077 10.177 9.128 1.00 27.48 193 PHE A CA 1
ATOM 1436 C C . PHE A 1 193 ? -5.383 9.981 7.767 1.00 27.48 193 PHE A C 1
ATOM 1438 O O . PHE A 1 193 ? -5.015 8.872 7.411 1.00 27.48 193 PHE A O 1
ATOM 1445 N N . MET A 1 194 ? -5.230 11.027 6.950 1.00 24.91 194 MET A N 1
ATOM 1446 C CA . MET A 1 194 ? -4.515 10.948 5.661 1.00 24.91 194 MET A CA 1
ATOM 1447 C C . MET A 1 194 ? -3.011 11.201 5.839 1.00 24.91 194 MET A C 1
ATOM 1449 O O . MET A 1 194 ? -2.597 12.339 5.991 1.00 24.91 194 MET A O 1
ATOM 1453 N N . SER A 1 195 ? -2.186 10.163 5.733 1.00 26.42 195 SER A N 1
ATOM 1454 C CA . SER A 1 195 ? -0.739 10.326 5.561 1.00 26.42 195 SER A CA 1
ATOM 1455 C C . SER A 1 195 ? -0.433 10.249 4.059 1.00 26.42 195 SER A C 1
ATOM 1457 O O . SER A 1 195 ? -0.776 9.250 3.416 1.00 26.42 195 SER A O 1
ATOM 1459 N N . ALA A 1 196 ? 0.126 11.322 3.487 1.00 30.36 196 ALA A N 1
ATOM 1460 C CA . ALA A 1 196 ? 0.671 11.333 2.124 1.00 30.36 196 ALA A CA 1
ATOM 1461 C C . ALA A 1 196 ? 1.815 10.314 2.008 1.00 30.36 196 ALA A C 1
ATOM 1463 O O . ALA A 1 196 ? 2.634 10.237 2.946 1.00 30.36 196 ALA A O 1
#

Solvent-accessible surface area (backbone atoms only — not comparable to full-atom values): 11901 Å² total; per-residue (Å²): 144,82,85,51,80,72,58,64,74,34,70,95,53,83,67,68,65,49,76,75,87,78,84,56,53,68,63,49,24,66,75,42,41,84,36,44,35,44,28,50,64,68,76,78,70,66,44,38,54,78,42,54,76,50,27,86,53,33,42,34,37,43,34,52,38,77,58,93,49,46,42,64,66,44,30,59,75,62,66,27,46,77,46,60,57,59,70,66,79,66,56,60,62,68,59,25,51,49,52,51,51,50,52,52,33,60,42,50,38,45,67,60,47,52,51,36,46,74,72,70,47,69,88,80,76,88,57,60,80,62,59,74,38,75,48,78,35,87,40,82,50,65,40,48,52,52,39,49,52,54,37,49,77,50,49,29,43,50,35,33,36,49,94,91,47,76,97,57,67,46,68,73,66,100,78,86,86,92,88,86,77,73,82,92,87,91,87,83,86,67,31,51,42,57,62,124

InterPro domains:
  IPR006139 D-isomer specific 2-hydroxyacid dehydrogenase, catalytic domain [PF00389] (11-114)
  IPR036291 NAD(P)-binding domain superfamily [SSF51735] (89-168)
  IPR050857 D-isomer specific 2-hydroxyacid dehydrogenases [PTHR42789] (5-167)

Foldseek 3Di:
DCPDPVSVQQPPHDADADQDADADLVVLLVVCQQPQEEEDDDQRYQQDLSNLVSHLNHQEYEYEADRPRYDVVSCVVSNHDYHYDHPFPADPPVVLVVVVVVVCCQQQVVVVQVVCVVVVHHGDDRGHALAAEEDEAEDCDRSVVSNVVVSVVSNYWYWYDYPPPPPDIDTDDDDDDDDDDDDDDDDDHHHYYDHD

Sequence (196 aa):
MGGLPSFARLNGHDVTVWNDHLTDTSLLTERLADAEALVLFGERTPATEALLAGLPNLKLISQRSGYPHVDVDACTGHDVLLCSNMHAGGHSVAAAEMTWALLLACVRQITAQNASLKAGDRQMDVGQTLAGRALGHYGFGRIARAVAGYARAFGMKIIWWGPGMGRHAQRLTEKLSPRAGARSSAKPTLSVFMSA

Mean predicted aligned error: 9.91 Å

Nearest PDB structures (foldseek):
  4zgs-assembly1_B  TM=8.125E-01  e=2.287E-08  Chlamydomonas reinhardtii
  8i5z-assembly1_A  TM=7.882E-01  e=1.489E-08  Thermodesulfatator indicus DSM 15286
  3wx0-assembly1_D  TM=7.785E-01  e=8.817E-08  Escherichia coli BL21(DE3)
  3wnv-assembly1_A  TM=6.791E-01  e=3.304E-08  Paecilomyces sp. 'thermophila'
  1yba-assembly1_C  TM=6.222E-01  e=1.355E-07  Escherichia coli

Organism: NCBI:txid2029103